Protein AF-R7N4N3-F1 (afdb_monomer)

Sequence (236 aa):
MVLKFAAMQHIPIDSYLFYDNNGKKYTYQSFRKAIMGQCPLRGILDNEYVFRGNGYQIEFCKWLYKAGVSTQAIRDYMGYTSDETVKKNLGISDEEVIRASELFFQKMDNVLGGVLPVTKYDKMKECNQAENRKKVELAITEIKKMETEGKKISVSELS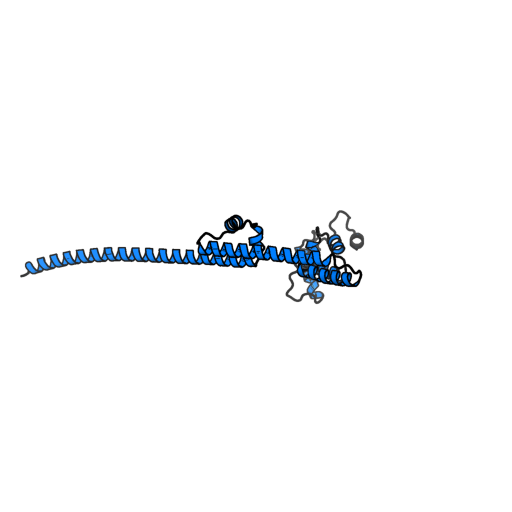KNTGLSKAFFYKNEDVRTVLDASTEQQREKNFIAIKEEVKRMSLERQVEYYEKKIKELLRENESLQAENAKSKRKNS

Solvent-accessible surface area (backbone atoms only — not comparable to full-atom values): 13664 Å² total; per-residue (Å²): 109,68,69,59,50,32,62,75,65,70,51,57,90,93,49,82,94,57,59,41,101,83,74,41,78,60,43,74,66,58,49,50,53,54,52,60,62,47,27,57,81,67,78,37,70,86,88,76,75,76,90,44,87,62,52,59,58,30,52,50,50,40,50,45,46,74,72,68,50,51,64,67,59,51,20,64,73,73,67,50,94,43,60,66,59,50,34,58,51,58,64,49,47,73,65,52,56,48,50,52,47,52,52,51,49,57,55,44,57,75,73,53,89,66,90,67,63,66,61,55,53,54,52,47,52,52,50,51,51,52,53,49,49,53,52,46,52,53,51,49,51,50,52,54,48,34,57,75,70,69,46,87,79,43,64,69,57,52,22,66,75,69,70,45,58,61,65,53,51,73,68,37,62,73,47,32,55,53,50,54,51,55,45,49,53,51,49,50,54,52,51,52,53,51,53,52,50,54,52,50,55,54,48,52,52,49,51,54,50,50,54,53,51,52,56,48,52,52,53,51,50,53,50,52,51,55,49,52,53,53,52,55,65,75,78,107

Secondary structure (DSSP, 8-state):
-HHHHHHHTT--TTS-S-B-TTSPBPPHHHHHHHHHHHHHHTT---S-----HHHHHHHHHHHHHHTT--HHHHHHHHT-S-HHHHHHHHT--HHHHHHHHHHHHHHHHTTS---SSHHHHHHHHHHHHHHHHHHHHHHHHHHHHHHHTT----HHHHHHHH---HHHHHH-HHHHHHHHHHHHHHHHHHHHHHHHHHHHHHHHHHHHHHHHHHHHHHHHHHHHHHHHHHHHHH--

Mean predicted aligned error: 19.77 Å

pLDDT: mean 77.42, std 13.36, range [45.09, 96.38]

Radius of gyration: 38.29 Å; Cα contacts (8 Å, |Δi|>4): 106; chains: 1; bounding box: 80×65×110 Å

Structure (mmCIF, N/CA/C/O backbone):
data_AF-R7N4N3-F1
#
_entry.id   AF-R7N4N3-F1
#
loop_
_atom_site.group_PDB
_atom_site.id
_atom_site.type_symbol
_atom_site.label_atom_id
_atom_site.label_alt_id
_atom_site.label_comp_id
_atom_site.label_asym_id
_atom_site.label_entity_id
_atom_site.label_seq_id
_atom_site.pdbx_PDB_ins_code
_atom_site.Cartn_x
_atom_site.Cartn_y
_atom_site.Cartn_z
_atom_site.occupancy
_atom_site.B_iso_or_equiv
_atom_site.auth_seq_id
_atom_site.auth_comp_id
_atom_site.auth_asym_id
_atom_site.auth_atom_id
_atom_site.pdbx_PDB_model_num
ATOM 1 N N . MET A 1 1 ? 11.241 30.100 -35.165 1.00 55.12 1 MET A N 1
ATOM 2 C CA . MET A 1 1 ? 9.833 30.508 -34.940 1.00 55.12 1 MET A CA 1
ATOM 3 C C . MET A 1 1 ? 9.720 31.451 -33.739 1.00 55.12 1 MET A C 1
ATOM 5 O O . MET A 1 1 ? 9.272 32.570 -33.928 1.00 55.12 1 MET A O 1
ATOM 9 N N . VAL A 1 2 ? 10.240 31.074 -32.564 1.00 55.75 2 VAL A N 1
ATOM 10 C CA . VAL A 1 2 ? 10.284 31.916 -31.345 1.00 55.75 2 VAL A CA 1
ATOM 11 C C . VAL A 1 2 ? 10.995 33.262 -31.543 1.00 55.75 2 VAL A C 1
ATOM 13 O O . VAL A 1 2 ? 10.425 34.297 -31.229 1.00 55.75 2 VAL A O 1
ATOM 16 N N . LEU A 1 3 ? 12.186 33.273 -32.148 1.00 62.69 3 LEU A N 1
ATOM 17 C CA . LEU A 1 3 ? 12.940 34.516 -32.385 1.00 62.69 3 LEU A CA 1
ATOM 18 C C . LEU A 1 3 ? 12.251 35.463 -33.382 1.00 62.69 3 LEU A C 1
ATOM 20 O O . LEU A 1 3 ? 12.313 36.675 -33.224 1.00 62.69 3 LEU A O 1
ATOM 24 N N . LYS A 1 4 ? 11.541 34.914 -34.381 1.00 68.00 4 LYS A N 1
ATOM 25 C CA . LYS A 1 4 ? 10.725 35.717 -35.309 1.00 68.00 4 LYS A CA 1
ATOM 26 C C . LYS A 1 4 ? 9.533 36.351 -34.589 1.00 68.00 4 LYS A C 1
ATOM 28 O O . LYS A 1 4 ? 9.251 37.517 -34.820 1.00 68.00 4 LYS A O 1
ATOM 33 N N . PHE A 1 5 ? 8.871 35.608 -33.701 1.00 69.50 5 PHE A N 1
ATOM 34 C CA . PHE A 1 5 ? 7.780 36.134 -32.879 1.00 69.50 5 PHE A CA 1
ATOM 35 C C . PHE A 1 5 ? 8.272 37.213 -31.902 1.00 69.50 5 PHE A C 1
ATOM 37 O O . PHE A 1 5 ? 7.679 38.282 -31.844 1.00 69.50 5 PHE A O 1
ATOM 44 N N . ALA A 1 6 ? 9.393 36.976 -31.210 1.00 67.88 6 ALA A N 1
ATOM 45 C CA . ALA A 1 6 ? 10.010 37.953 -30.309 1.00 67.88 6 ALA A CA 1
ATOM 46 C C . ALA A 1 6 ? 10.369 39.259 -31.034 1.00 67.88 6 ALA A C 1
ATOM 48 O O . ALA A 1 6 ? 10.060 40.339 -30.543 1.00 67.88 6 ALA A O 1
ATOM 49 N N . ALA A 1 7 ? 10.950 39.154 -32.235 1.00 68.69 7 ALA A N 1
ATOM 50 C CA . ALA A 1 7 ? 11.274 40.307 -33.070 1.00 68.69 7 ALA A CA 1
ATOM 51 C C . ALA A 1 7 ? 10.019 41.057 -33.551 1.00 68.69 7 ALA A C 1
ATOM 53 O O . ALA A 1 7 ? 9.994 42.281 -33.510 1.00 68.69 7 ALA A O 1
ATOM 54 N N . MET A 1 8 ? 8.965 40.337 -33.959 1.00 71.69 8 MET A N 1
ATOM 55 C CA . MET A 1 8 ? 7.688 40.938 -34.375 1.00 71.69 8 MET A CA 1
ATOM 56 C C . MET A 1 8 ? 6.933 41.616 -33.228 1.00 71.69 8 MET A C 1
ATOM 58 O O . MET A 1 8 ? 6.175 42.546 -33.472 1.00 71.69 8 MET A O 1
ATOM 62 N N . GLN A 1 9 ? 7.100 41.133 -31.997 1.00 70.38 9 GLN A N 1
ATOM 63 C CA . GLN A 1 9 ? 6.433 41.665 -30.805 1.00 70.38 9 GLN A CA 1
ATOM 64 C C . GLN A 1 9 ? 7.333 42.608 -29.988 1.00 70.38 9 GLN A C 1
ATOM 66 O O . GLN A 1 9 ? 6.951 43.013 -28.895 1.00 70.38 9 GLN A O 1
ATOM 71 N N . HIS A 1 10 ? 8.523 42.951 -30.501 1.00 72.94 10 HIS A N 1
ATOM 72 C CA .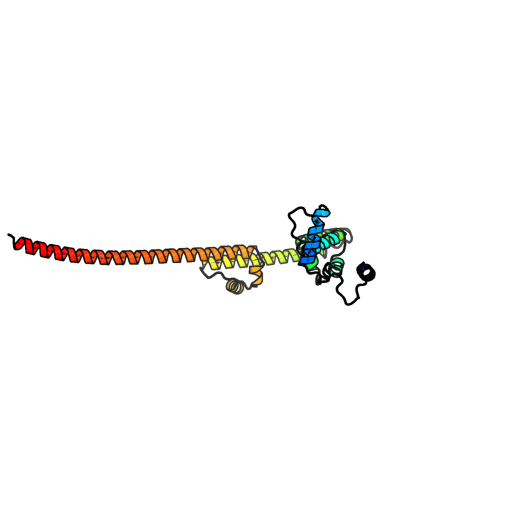 HIS A 1 10 ? 9.519 43.796 -29.831 1.00 72.94 10 HIS A CA 1
ATOM 73 C C . HIS A 1 10 ? 9.848 43.358 -28.392 1.00 72.94 10 HIS A C 1
ATOM 75 O O . HIS A 1 10 ? 10.034 44.187 -27.504 1.00 72.94 10 HIS A O 1
ATOM 81 N N . ILE A 1 11 ? 9.920 42.047 -28.156 1.00 67.31 11 ILE A N 1
ATOM 82 C CA . ILE A 1 11 ? 10.168 41.472 -26.830 1.00 67.31 11 ILE A CA 1
ATOM 83 C C . ILE A 1 11 ? 11.688 41.430 -26.582 1.00 67.31 11 ILE A C 1
ATOM 85 O O . ILE A 1 11 ? 12.399 40.775 -27.353 1.00 67.31 11 ILE A O 1
ATOM 89 N N . PRO A 1 12 ? 12.211 42.096 -25.530 1.00 68.31 12 PRO A N 1
ATOM 90 C CA . PRO A 1 12 ? 13.620 42.005 -25.148 1.00 68.31 12 PRO A CA 1
ATOM 91 C C . PRO A 1 12 ? 14.055 40.560 -24.882 1.00 68.31 12 PRO A C 1
ATOM 93 O O . PRO A 1 12 ? 13.301 39.785 -24.293 1.00 68.31 12 PRO A O 1
ATOM 96 N N . ILE A 1 13 ? 15.291 40.214 -25.253 1.00 64.62 13 ILE A N 1
ATOM 97 C CA . ILE A 1 13 ? 15.845 38.850 -25.121 1.00 64.62 13 ILE A CA 1
ATOM 98 C C . ILE A 1 13 ? 15.803 38.345 -23.667 1.00 64.62 13 ILE A C 1
ATOM 100 O O . ILE A 1 13 ? 15.573 37.159 -23.440 1.00 64.62 13 ILE A O 1
ATOM 104 N N . ASP A 1 14 ? 15.924 39.251 -22.696 1.00 65.00 14 ASP A N 1
ATOM 105 C CA . ASP A 1 14 ? 15.969 38.927 -21.264 1.00 65.00 14 ASP A CA 1
ATOM 106 C C . ASP A 1 14 ? 14.582 38.917 -20.593 1.00 65.00 14 ASP A C 1
ATOM 108 O O . ASP A 1 14 ? 14.461 38.823 -19.370 1.00 65.00 14 ASP A O 1
ATOM 112 N N . SER A 1 15 ? 13.512 39.049 -21.382 1.00 66.31 15 SER A N 1
ATOM 113 C CA . SER A 1 15 ? 12.135 39.127 -20.891 1.00 66.31 15 SER A CA 1
ATOM 114 C C . SER A 1 15 ? 11.324 37.873 -21.223 1.00 66.31 15 SER A C 1
ATOM 116 O O . SER A 1 15 ? 11.663 37.086 -22.108 1.00 66.31 15 SER A O 1
ATOM 118 N N . TYR A 1 16 ? 10.244 37.644 -20.471 1.00 67.56 16 TYR A N 1
ATOM 119 C CA . TYR A 1 16 ? 9.386 36.482 -20.695 1.00 67.56 16 TYR A CA 1
ATOM 120 C C . TYR A 1 16 ? 8.683 36.608 -22.049 1.00 67.56 16 TYR A C 1
ATOM 122 O O . TYR A 1 16 ? 8.159 37.658 -22.392 1.00 67.56 16 TYR A O 1
ATOM 130 N N . LEU A 1 17 ? 8.616 35.515 -22.806 1.00 68.25 17 LEU A N 1
ATOM 131 C CA . LEU A 1 17 ? 8.071 35.552 -24.165 1.00 68.25 17 LEU A CA 1
ATOM 132 C C . LEU A 1 17 ? 6.541 35.737 -24.216 1.00 68.25 17 LEU A C 1
ATOM 134 O O . LEU A 1 17 ? 6.003 36.183 -25.226 1.00 68.25 17 LEU A O 1
ATOM 138 N N . PHE A 1 18 ? 5.830 35.367 -23.147 1.00 74.06 18 PHE A N 1
ATOM 139 C CA . PHE A 1 18 ? 4.368 35.375 -23.101 1.00 74.06 18 PHE A CA 1
ATOM 140 C C . PHE A 1 18 ? 3.858 36.155 -21.884 1.00 74.06 18 PHE A C 1
ATOM 142 O O . PHE A 1 18 ? 4.059 35.747 -20.734 1.00 74.06 18 PHE A O 1
ATOM 149 N N . TYR A 1 19 ? 3.139 37.243 -22.153 1.00 71.69 19 TYR A N 1
ATOM 150 C CA . TYR A 1 19 ? 2.377 38.020 -21.176 1.00 71.69 19 TYR A CA 1
ATOM 151 C C . TYR A 1 19 ? 0.880 37.875 -21.462 1.00 71.69 19 TYR A C 1
ATOM 153 O O . TYR A 1 19 ? 0.479 37.646 -22.604 1.00 71.69 19 TYR A O 1
ATOM 161 N N . ASP A 1 20 ? 0.052 37.924 -20.422 1.00 68.50 20 ASP A N 1
ATOM 162 C CA . ASP A 1 20 ? -1.397 37.966 -20.584 1.00 68.50 20 ASP A CA 1
ATOM 163 C C . ASP A 1 20 ? -1.855 39.342 -21.099 1.00 68.50 20 ASP A C 1
ATOM 165 O O . ASP A 1 20 ? -1.079 40.298 -21.158 1.00 68.50 20 ASP A O 1
ATOM 169 N N . ASN A 1 21 ? -3.138 39.460 -21.451 1.00 68.44 21 ASN A N 1
ATOM 170 C CA . ASN A 1 21 ? -3.713 40.707 -21.974 1.00 68.44 21 ASN A CA 1
ATOM 171 C C . ASN A 1 21 ? -3.645 41.888 -20.982 1.00 68.44 21 ASN A C 1
ATOM 173 O O . ASN A 1 21 ? -3.917 43.018 -21.370 1.00 68.44 21 ASN A O 1
ATOM 177 N N . ASN A 1 22 ? -3.290 41.637 -19.717 1.00 70.81 22 ASN A N 1
ATOM 178 C CA . ASN A 1 22 ? -3.124 42.639 -18.667 1.00 70.81 22 ASN A CA 1
ATOM 179 C C . ASN A 1 22 ? -1.638 42.921 -18.362 1.00 70.81 22 ASN A C 1
ATOM 181 O O . ASN A 1 22 ? -1.333 43.549 -17.346 1.00 70.81 22 ASN A O 1
ATOM 185 N N . GLY A 1 23 ? -0.707 42.425 -19.187 1.00 68.69 23 GLY A N 1
ATOM 186 C CA . GLY A 1 23 ? 0.736 42.607 -19.014 1.00 68.69 23 GLY A CA 1
ATOM 187 C C . GLY A 1 23 ? 1.351 41.774 -17.882 1.00 68.69 23 GLY A C 1
ATOM 188 O O . GLY A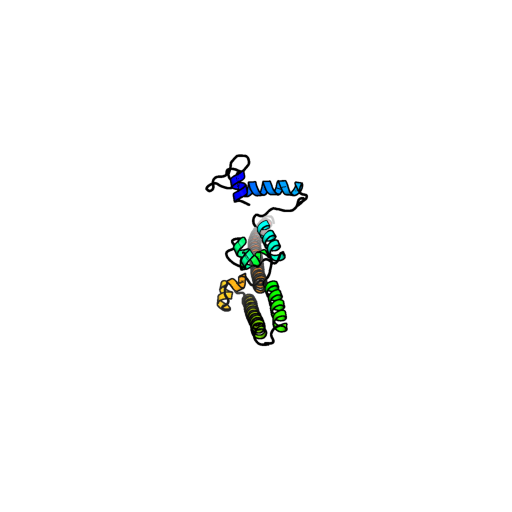 1 23 ? 2.505 41.990 -17.512 1.00 68.69 23 GLY A O 1
ATOM 189 N N . LYS A 1 24 ? 0.613 40.817 -17.307 1.00 72.81 24 LYS A N 1
ATOM 190 C CA . LYS A 1 24 ? 1.124 39.917 -16.264 1.00 72.81 24 LYS A CA 1
ATOM 191 C C . LYS A 1 24 ? 1.732 38.665 -16.884 1.00 72.81 24 LYS A C 1
ATOM 193 O O . LYS A 1 24 ? 1.393 38.262 -17.993 1.00 72.81 24 LYS A O 1
ATOM 198 N N . LYS A 1 25 ? 2.645 38.022 -16.152 1.00 76.00 25 LYS A N 1
ATOM 199 C CA . LYS A 1 25 ? 3.264 36.761 -16.583 1.00 76.00 25 LYS A CA 1
ATOM 200 C C . LYS A 1 25 ? 2.179 35.710 -16.828 1.00 76.00 25 LYS A C 1
ATOM 202 O O . LYS A 1 25 ? 1.331 35.492 -15.960 1.00 76.00 25 LYS A O 1
ATOM 207 N N . TYR A 1 26 ? 2.232 35.036 -17.976 1.00 73.88 26 TYR A N 1
ATOM 208 C CA . TYR A 1 26 ? 1.317 33.933 -18.253 1.00 73.88 26 TYR A CA 1
ATOM 209 C C . TYR A 1 26 ? 1.514 32.820 -17.217 1.00 73.88 26 TYR A C 1
ATOM 211 O O . TYR A 1 26 ? 2.609 32.280 -17.065 1.00 73.88 26 TYR A O 1
ATOM 219 N N . THR A 1 27 ? 0.452 32.468 -16.496 1.00 79.25 27 THR A N 1
ATOM 220 C CA . THR A 1 27 ? 0.468 31.332 -15.566 1.00 79.25 27 THR A CA 1
ATOM 221 C C . THR A 1 27 ? -0.050 30.072 -16.256 1.00 79.25 27 THR A C 1
ATOM 223 O O . THR A 1 27 ? -0.762 30.153 -17.260 1.00 79.25 27 THR A O 1
ATOM 226 N N . TYR A 1 28 ? 0.233 28.897 -15.684 1.00 74.94 28 TYR A N 1
ATOM 227 C CA . TYR A 1 28 ? -0.342 27.628 -16.152 1.00 74.94 28 TYR A CA 1
ATOM 228 C C . TYR A 1 28 ? -1.876 27.684 -16.256 1.00 74.94 28 TYR A C 1
ATOM 230 O O . TYR A 1 28 ? -2.455 27.193 -17.222 1.00 74.94 28 TYR A O 1
ATOM 238 N N . GLN A 1 29 ? -2.540 28.317 -15.284 1.00 74.94 29 GLN A N 1
ATOM 239 C CA . GLN A 1 29 ? -3.999 28.443 -15.257 1.00 74.94 29 GLN A CA 1
ATOM 240 C C . GLN A 1 29 ? -4.507 29.348 -16.382 1.00 74.94 29 GLN A C 1
ATOM 242 O O . GLN A 1 29 ? -5.453 28.982 -17.081 1.00 74.94 29 GLN A O 1
ATOM 247 N N . SER A 1 30 ? -3.845 30.489 -16.596 1.00 78.06 30 SER A N 1
ATOM 248 C CA . SER A 1 30 ? -4.154 31.404 -17.698 1.00 78.06 30 SER A CA 1
ATOM 249 C C . SER A 1 30 ? -3.979 30.705 -19.050 1.00 78.06 30 SER A C 1
ATOM 251 O O . SER A 1 30 ? -4.854 30.794 -19.909 1.00 78.06 30 SER A O 1
ATOM 253 N N . PHE A 1 31 ? -2.888 29.948 -19.219 1.00 76.31 31 PHE A N 1
ATOM 254 C CA . PHE A 1 31 ? -2.575 29.202 -20.445 1.00 76.31 31 PHE A CA 1
ATOM 255 C C . PHE A 1 31 ? -3.598 28.109 -20.731 1.00 76.31 31 PHE A C 1
ATOM 257 O O . PHE A 1 31 ? -4.148 28.028 -21.828 1.00 76.31 31 PHE A O 1
ATOM 264 N N . ARG A 1 32 ? -3.924 27.317 -19.708 1.00 76.31 32 ARG A N 1
ATOM 265 C CA . ARG A 1 32 ? -4.960 26.291 -19.787 1.00 76.31 32 ARG A CA 1
ATOM 266 C C . ARG A 1 32 ? -6.307 26.890 -20.189 1.00 76.31 32 ARG A C 1
ATOM 268 O O . ARG A 1 32 ? -6.956 26.349 -21.077 1.00 76.31 32 ARG A O 1
ATOM 275 N N . LYS A 1 33 ? -6.711 28.008 -19.574 1.00 78.50 33 LYS A N 1
ATOM 276 C CA . LYS A 1 33 ? -7.968 28.702 -19.897 1.00 78.50 33 LYS A CA 1
ATOM 277 C C . LYS A 1 33 ? -7.989 29.189 -21.349 1.00 78.50 33 LYS A C 1
ATOM 279 O O . LYS A 1 33 ? -9.003 29.026 -22.019 1.00 78.50 33 LYS A O 1
ATOM 284 N N . ALA A 1 34 ? -6.876 29.737 -21.837 1.00 78.44 34 ALA A N 1
ATOM 285 C CA . ALA A 1 34 ? -6.756 30.204 -23.215 1.00 78.44 34 ALA A CA 1
ATOM 286 C C . ALA A 1 34 ? -6.886 29.053 -24.228 1.00 78.44 34 ALA A C 1
ATOM 288 O O . ALA A 1 34 ? -7.668 29.163 -25.168 1.00 78.44 34 ALA A O 1
ATOM 289 N N . ILE A 1 35 ? -6.192 27.928 -24.008 1.00 75.56 35 ILE A N 1
ATOM 290 C CA . ILE A 1 35 ? -6.301 26.742 -24.874 1.00 75.56 35 ILE A CA 1
ATOM 291 C C . ILE A 1 35 ? -7.709 26.149 -24.827 1.00 75.56 35 ILE A C 1
ATOM 293 O O . ILE A 1 35 ? -8.302 25.912 -25.876 1.00 75.56 35 ILE A O 1
ATOM 297 N N . MET A 1 36 ? -8.273 25.956 -23.630 1.00 75.50 36 MET A N 1
ATOM 298 C CA . MET A 1 36 ? -9.621 25.398 -23.485 1.00 75.50 36 MET A CA 1
ATOM 299 C C . MET A 1 36 ? -10.691 26.271 -24.149 1.00 75.50 36 MET A C 1
ATOM 301 O O . MET A 1 36 ? -11.660 25.728 -24.658 1.00 75.50 36 MET A O 1
ATOM 305 N N . GLY A 1 37 ? -10.515 27.595 -24.199 1.00 76.12 37 GLY A N 1
ATOM 306 C CA . GLY A 1 37 ? -11.420 28.482 -24.936 1.00 76.12 37 GLY A CA 1
ATOM 307 C C . GLY A 1 37 ? -11.329 28.344 -26.462 1.00 76.12 37 GLY A C 1
ATOM 308 O O . GLY A 1 37 ? -12.307 28.597 -27.155 1.00 76.12 37 GLY A O 1
ATOM 309 N N . GLN A 1 38 ? -10.177 27.926 -26.997 1.00 77.50 38 GLN A N 1
ATOM 310 C CA . GLN A 1 38 ? -9.965 27.737 -28.439 1.00 77.50 38 GLN A CA 1
ATOM 311 C C . GLN A 1 38 ? -10.410 26.358 -28.940 1.00 77.50 38 GLN A C 1
A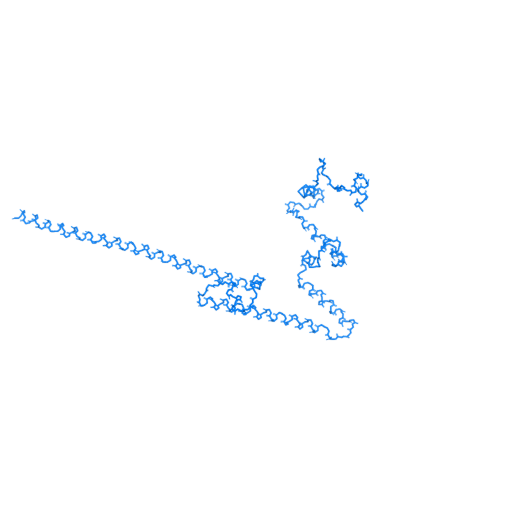TOM 313 O O . GLN A 1 38 ? -10.715 26.211 -30.121 1.00 77.50 38 GLN A O 1
ATOM 318 N N . CYS A 1 39 ? -10.442 25.353 -28.062 1.00 73.38 39 CYS A N 1
ATOM 319 C CA . CYS A 1 39 ? -10.818 23.981 -28.397 1.00 73.38 39 CYS A CA 1
ATOM 320 C C . CYS A 1 39 ? -12.237 23.881 -29.015 1.00 73.38 39 CYS A C 1
ATOM 322 O O . CYS A 1 39 ? -12.321 23.443 -30.167 1.00 73.38 39 CYS A O 1
ATOM 32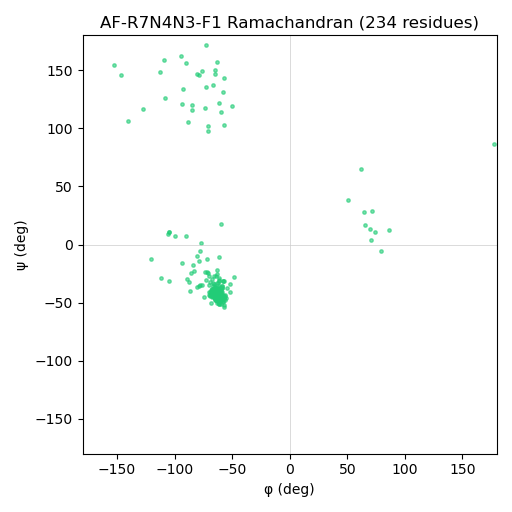4 N N . PRO A 1 40 ? -13.315 24.399 -28.384 1.00 72.00 40 PRO A N 1
ATOM 325 C CA . PRO A 1 40 ? -14.665 24.367 -28.962 1.00 72.00 40 PRO A CA 1
ATOM 326 C C . PRO A 1 40 ? -14.771 25.116 -30.295 1.00 72.00 40 PRO A C 1
ATOM 328 O O . PRO A 1 40 ? -15.405 24.648 -31.234 1.00 72.00 40 PRO A O 1
ATOM 331 N N . LEU A 1 41 ? -14.082 26.260 -30.421 1.00 78.25 41 LEU A N 1
ATOM 332 C CA . LEU A 1 41 ? -14.086 27.074 -31.646 1.00 78.25 41 LEU A CA 1
ATOM 333 C C . LEU A 1 41 ? -13.492 26.345 -32.857 1.00 78.25 41 LEU A C 1
ATOM 335 O O . LEU A 1 41 ? -13.759 26.719 -33.996 1.00 78.25 41 LEU A O 1
ATOM 339 N N . ARG A 1 42 ? -12.665 25.324 -32.620 1.00 75.00 42 ARG A N 1
ATOM 340 C CA . ARG A 1 42 ? -12.033 24.510 -33.663 1.00 75.00 42 ARG A CA 1
ATOM 341 C C . ARG A 1 42 ? -12.657 23.121 -33.792 1.00 75.00 42 ARG A C 1
ATOM 343 O O . ARG A 1 42 ? -12.094 22.292 -34.501 1.00 75.00 42 ARG A O 1
ATOM 350 N N . GLY A 1 43 ? -13.782 22.865 -33.118 1.00 66.19 43 GLY A N 1
ATOM 351 C CA . GLY A 1 43 ? -14.431 21.551 -33.089 1.00 66.19 43 GLY A CA 1
ATOM 352 C C . GLY A 1 43 ? -13.570 20.475 -32.422 1.00 66.19 43 GLY A C 1
ATOM 353 O O . GLY A 1 43 ? -13.628 19.305 -32.789 1.00 66.19 43 GLY A O 1
ATOM 354 N N . ILE A 1 44 ? -12.702 20.877 -31.491 1.00 66.00 44 ILE A N 1
ATOM 355 C CA . ILE A 1 44 ? -11.794 19.993 -30.764 1.00 66.00 44 ILE A CA 1
ATOM 356 C C . ILE A 1 44 ? -12.305 19.888 -29.324 1.00 66.00 44 ILE A C 1
ATOM 358 O O . ILE A 1 44 ? -12.411 20.901 -28.643 1.00 66.00 44 ILE A O 1
ATOM 362 N N . LEU A 1 45 ? -12.521 18.661 -28.835 1.00 61.06 45 LEU A N 1
ATOM 363 C CA . LEU A 1 45 ? -12.824 18.348 -27.427 1.00 61.06 45 LEU A CA 1
ATOM 364 C C . LEU A 1 45 ? -14.126 18.977 -26.896 1.00 61.06 45 LEU A C 1
ATOM 366 O O . LEU A 1 45 ? -14.105 19.761 -25.944 1.00 61.06 45 LEU A O 1
ATOM 370 N N . ASP A 1 46 ? -15.261 18.563 -27.457 1.00 58.06 46 ASP A N 1
ATOM 371 C CA . ASP A 1 46 ? -16.578 18.899 -26.915 1.00 58.06 46 ASP A CA 1
ATOM 372 C C . ASP A 1 46 ? -16.833 18.140 -25.596 1.00 58.06 46 ASP A C 1
ATOM 374 O O . ASP A 1 46 ? -17.170 16.960 -25.565 1.00 58.06 46 ASP A O 1
ATOM 378 N N . ASN A 1 47 ? -16.663 18.873 -24.492 1.00 52.22 47 ASN A N 1
ATOM 379 C CA . ASN A 1 47 ? -17.203 18.637 -23.145 1.00 52.22 47 ASN A CA 1
ATOM 380 C C . ASN A 1 47 ? -16.557 17.612 -22.191 1.00 52.22 47 ASN A C 1
ATOM 382 O O . ASN A 1 47 ? -16.926 17.635 -21.019 1.00 52.22 47 ASN A O 1
ATOM 386 N N . GLU A 1 48 ? -15.557 16.809 -22.577 1.00 56.72 48 GLU A N 1
ATOM 387 C CA . GLU A 1 48 ? -14.979 15.813 -21.636 1.00 56.72 48 GLU A CA 1
ATOM 388 C C . GLU A 1 48 ? -13.475 15.932 -21.323 1.00 56.72 48 GLU A C 1
ATOM 390 O O . GLU A 1 48 ? -12.998 15.325 -20.360 1.00 56.72 48 GLU A O 1
ATOM 395 N N . TYR A 1 49 ? -12.689 16.726 -22.058 1.00 56.84 49 TYR A N 1
ATOM 396 C CA . TYR A 1 49 ? -11.234 16.733 -21.852 1.00 56.84 49 TYR A CA 1
ATOM 397 C C . TYR A 1 49 ? -10.732 17.802 -20.876 1.00 56.84 49 TYR A C 1
ATOM 399 O O . TYR A 1 49 ? -10.807 19.011 -21.107 1.00 56.84 49 TYR A O 1
ATOM 407 N N . VAL A 1 50 ? -10.079 17.340 -19.810 1.00 59.19 50 VAL A N 1
ATOM 408 C CA . VAL A 1 50 ? -9.303 18.179 -18.894 1.00 59.19 50 VAL A CA 1
ATOM 409 C C . VAL A 1 50 ? -7.872 18.282 -19.423 1.00 59.19 50 VAL A C 1
ATOM 411 O O . VAL A 1 50 ? -7.089 17.346 -19.272 1.00 59.19 50 VAL A O 1
ATOM 414 N N . PHE A 1 51 ? -7.493 19.434 -19.992 1.00 60.06 51 PHE A N 1
ATOM 415 C CA . PHE A 1 51 ? -6.090 19.711 -20.332 1.00 60.06 51 PHE A CA 1
ATOM 416 C C . PHE A 1 51 ? -5.223 19.600 -19.071 1.00 60.06 51 PHE A C 1
ATOM 418 O O . PHE A 1 51 ? -5.239 20.481 -18.205 1.00 60.06 51 PHE A O 1
ATOM 425 N N . ARG A 1 52 ? -4.498 18.484 -18.953 1.00 61.47 52 ARG A N 1
ATOM 426 C CA . ARG A 1 52 ? -3.457 18.264 -17.947 1.00 61.47 52 ARG A CA 1
ATOM 427 C C . ARG A 1 52 ? -2.129 18.684 -18.567 1.00 61.47 52 ARG A C 1
ATOM 429 O O . ARG A 1 52 ? -1.850 18.285 -19.691 1.00 61.47 52 ARG A O 1
ATOM 436 N N . GLY A 1 53 ? -1.308 19.455 -17.852 1.00 61.16 53 GLY A N 1
ATOM 437 C CA . GLY A 1 53 ? -0.054 20.012 -18.385 1.00 61.16 53 GLY A CA 1
ATOM 438 C C . GLY A 1 53 ? 0.880 18.986 -19.038 1.00 61.16 53 GLY A C 1
ATOM 439 O O . GLY A 1 53 ? 1.498 19.290 -20.050 1.00 61.16 53 GLY A O 1
ATOM 440 N N . ASN A 1 54 ? 0.905 17.750 -18.530 1.00 69.19 54 ASN A N 1
ATOM 441 C CA . ASN A 1 54 ? 1.693 16.658 -19.112 1.00 69.19 54 ASN A CA 1
ATOM 442 C C . ASN A 1 54 ? 0.984 15.935 -20.283 1.00 69.19 54 ASN A C 1
ATOM 444 O O . ASN A 1 54 ? 1.619 15.251 -21.072 1.00 69.19 54 ASN A O 1
ATOM 448 N N . GLY A 1 55 ? -0.337 16.079 -20.432 1.00 70.44 55 GLY A N 1
ATOM 449 C CA . GLY A 1 55 ? -1.119 15.373 -21.454 1.00 70.44 55 GLY A CA 1
ATOM 450 C C . GLY A 1 55 ? -0.733 15.771 -22.878 1.00 70.44 55 GLY A C 1
ATOM 451 O O . GLY A 1 55 ? -0.543 14.907 -23.725 1.00 70.44 55 GLY A O 1
ATOM 452 N N . TYR A 1 56 ? -0.528 17.068 -23.126 1.00 75.38 56 TYR A N 1
ATOM 453 C CA . TYR A 1 56 ? -0.043 17.538 -24.427 1.00 75.38 56 TYR A CA 1
ATOM 454 C C . TYR A 1 56 ? 1.362 17.010 -24.741 1.00 75.38 56 TYR A C 1
ATOM 456 O O . TYR A 1 56 ? 1.610 16.547 -25.848 1.00 75.38 56 TYR A O 1
ATOM 464 N N . GLN A 1 57 ? 2.271 17.045 -23.761 1.00 78.38 57 GLN A N 1
ATOM 465 C CA . GLN A 1 57 ? 3.638 16.549 -23.936 1.00 78.38 57 GLN A CA 1
ATOM 466 C C . GLN A 1 57 ? 3.648 15.052 -24.265 1.00 78.38 57 GLN A C 1
ATOM 468 O O . GLN A 1 57 ? 4.375 14.633 -25.162 1.00 78.38 57 GLN A O 1
ATOM 473 N N . ILE A 1 58 ? 2.798 14.267 -23.598 1.00 79.88 58 ILE A N 1
ATOM 474 C CA . ILE A 1 58 ? 2.612 12.837 -23.864 1.00 79.88 58 ILE A CA 1
ATOM 475 C C . ILE A 1 58 ? 2.105 12.595 -25.292 1.00 79.88 58 ILE A C 1
ATOM 477 O O . ILE A 1 58 ? 2.705 11.813 -26.026 1.00 79.88 58 ILE A O 1
ATOM 481 N N . GLU A 1 59 ? 1.035 13.273 -25.713 1.00 79.38 59 GLU A N 1
ATOM 482 C CA . GLU A 1 59 ? 0.472 13.080 -27.058 1.00 79.38 59 GLU A CA 1
ATOM 483 C C . GLU A 1 59 ? 1.422 13.551 -28.161 1.00 79.38 59 GLU A C 1
ATOM 485 O O . GLU A 1 59 ? 1.557 12.898 -29.196 1.00 79.38 59 GLU A O 1
ATOM 490 N N . PHE A 1 60 ? 2.161 14.630 -27.916 1.00 81.44 60 PHE A N 1
ATOM 491 C CA . PHE A 1 60 ? 3.179 15.103 -28.842 1.00 81.44 60 PHE A CA 1
ATOM 492 C C . PHE A 1 60 ? 4.356 14.120 -28.961 1.00 81.44 60 PHE A C 1
ATOM 494 O O . PHE A 1 60 ? 4.810 13.843 -30.070 1.00 81.44 60 PHE A O 1
ATOM 501 N N . CYS A 1 61 ? 4.794 13.509 -27.852 1.00 79.81 61 CYS A N 1
ATOM 502 C CA . CYS A 1 61 ? 5.778 12.420 -27.890 1.00 79.81 61 CYS A CA 1
ATOM 503 C C . CYS A 1 61 ? 5.291 11.242 -28.737 1.00 79.81 61 CYS A C 1
ATOM 505 O O . CYS A 1 61 ? 6.032 10.752 -29.589 1.00 79.81 61 CYS A O 1
ATOM 507 N N . LYS A 1 62 ? 4.041 10.803 -28.531 1.00 79.25 62 LYS A N 1
ATOM 508 C CA . LYS A 1 62 ? 3.425 9.719 -29.315 1.00 79.25 62 LYS A CA 1
ATOM 509 C C . LYS A 1 62 ? 3.375 10.051 -30.797 1.00 79.25 62 LYS A C 1
ATOM 511 O O . LYS A 1 62 ? 3.641 9.182 -31.623 1.00 79.25 62 LYS A O 1
ATOM 516 N N . TRP A 1 63 ? 3.051 11.294 -31.135 1.00 81.81 63 TRP A N 1
ATOM 517 C CA . TRP A 1 63 ? 3.025 11.749 -32.517 1.00 81.81 63 TRP A CA 1
ATOM 518 C C . TRP A 1 63 ? 4.418 11.727 -33.163 1.00 81.81 63 TRP A C 1
ATOM 520 O O . TRP A 1 63 ? 4.563 11.152 -34.240 1.00 81.81 63 TRP A O 1
ATOM 530 N N . LEU A 1 64 ? 5.450 12.257 -32.492 1.00 77.69 64 LEU A N 1
ATOM 531 C CA . LEU A 1 64 ? 6.834 12.218 -32.988 1.00 77.69 64 LEU A CA 1
ATOM 532 C C . LEU A 1 64 ? 7.313 10.783 -33.231 1.00 77.69 64 LEU A C 1
ATOM 534 O O . LEU A 1 64 ? 7.915 10.488 -34.262 1.00 77.69 64 LEU A O 1
ATOM 538 N N . TYR A 1 65 ? 7.003 9.878 -32.305 1.00 79.12 65 TYR A N 1
ATOM 539 C CA . TYR A 1 65 ? 7.370 8.474 -32.438 1.00 79.12 65 TYR A CA 1
ATOM 540 C C . TYR A 1 65 ? 6.647 7.797 -33.611 1.00 79.12 65 TYR A C 1
ATOM 542 O O . TYR A 1 65 ? 7.281 7.126 -34.421 1.00 79.12 65 TYR A O 1
ATOM 550 N N . LYS A 1 66 ? 5.336 8.039 -33.774 1.00 75.12 66 LYS A N 1
ATOM 551 C CA . LYS A 1 66 ? 4.554 7.548 -34.926 1.00 75.12 66 LYS A CA 1
ATOM 552 C C . LYS A 1 66 ? 5.056 8.094 -36.266 1.00 75.12 66 LYS A C 1
ATOM 554 O O . LYS A 1 66 ? 4.923 7.415 -37.277 1.00 75.12 66 LYS A O 1
ATOM 559 N N . ALA A 1 67 ? 5.646 9.288 -36.274 1.00 77.00 67 ALA A N 1
ATOM 560 C CA . ALA A 1 67 ? 6.290 9.876 -37.447 1.00 77.00 67 ALA A CA 1
ATOM 561 C C . ALA A 1 67 ? 7.683 9.279 -37.751 1.00 77.00 67 ALA A C 1
ATOM 563 O O . ALA A 1 67 ? 8.332 9.709 -38.702 1.00 77.00 67 ALA A O 1
ATOM 564 N N . GLY A 1 68 ? 8.148 8.296 -36.969 1.00 69.88 68 GLY A N 1
ATOM 565 C CA . GLY A 1 68 ? 9.413 7.590 -37.187 1.00 69.88 68 GLY A CA 1
ATOM 566 C C . GLY A 1 68 ? 10.639 8.267 -36.570 1.00 69.88 68 GLY A C 1
ATOM 567 O O . GLY A 1 68 ? 11.767 7.893 -36.886 1.00 69.88 68 GLY A O 1
ATOM 568 N N . VAL A 1 69 ? 10.451 9.259 -35.695 1.00 78.38 69 VAL A N 1
ATOM 569 C CA . VAL A 1 69 ? 11.558 9.922 -34.991 1.00 78.38 69 VAL A CA 1
ATOM 570 C C . VAL A 1 69 ? 12.124 8.984 -33.918 1.00 78.38 69 VAL A C 1
ATOM 572 O O . VAL A 1 69 ? 11.373 8.354 -33.171 1.00 78.38 69 VAL A O 1
ATOM 575 N N . SER A 1 70 ? 13.454 8.887 -33.821 1.00 80.00 70 SER A N 1
ATOM 576 C CA . SER A 1 70 ? 14.109 8.012 -32.841 1.00 80.00 70 SER A CA 1
ATOM 577 C C . SER A 1 70 ? 13.840 8.457 -31.398 1.00 80.00 70 SER A C 1
ATOM 579 O O . SER A 1 70 ? 13.703 9.647 -31.110 1.00 80.00 70 SER A O 1
ATOM 581 N N . THR A 1 71 ? 13.813 7.509 -30.455 1.00 76.94 71 THR A N 1
ATOM 582 C CA . THR A 1 71 ? 13.581 7.798 -29.026 1.00 76.94 71 THR A CA 1
ATOM 583 C C . THR A 1 71 ? 14.617 8.756 -28.447 1.00 76.94 71 THR A C 1
ATOM 585 O O . THR A 1 71 ? 14.259 9.617 -27.648 1.00 76.94 71 THR A O 1
ATOM 588 N N . GLN A 1 72 ? 15.870 8.658 -28.897 1.00 72.38 72 GLN A N 1
ATOM 589 C CA . GLN A 1 72 ? 16.947 9.569 -28.513 1.00 72.38 72 GLN A CA 1
ATOM 590 C C . GLN A 1 72 ? 16.683 10.996 -29.011 1.00 72.38 72 GLN A C 1
ATOM 592 O O . GLN A 1 72 ? 16.775 11.942 -28.234 1.00 72.38 72 GLN A O 1
ATOM 597 N N . ALA A 1 73 ? 16.276 11.160 -30.274 1.00 76.19 73 ALA A N 1
ATOM 598 C CA . ALA A 1 73 ? 15.948 12.475 -30.821 1.00 76.19 73 ALA A CA 1
ATOM 599 C C . ALA A 1 73 ? 14.717 13.090 -30.133 1.00 76.19 73 ALA A C 1
ATOM 601 O O . ALA A 1 73 ? 14.700 14.288 -29.863 1.00 76.19 73 ALA A O 1
ATOM 602 N N . ILE A 1 74 ? 13.712 12.277 -29.786 1.00 80.31 74 ILE A N 1
ATOM 603 C CA . ILE A 1 74 ? 12.548 12.725 -29.004 1.00 80.31 74 ILE A CA 1
ATOM 604 C C . ILE A 1 74 ? 12.973 13.142 -27.595 1.00 80.31 74 ILE A C 1
ATOM 606 O O . ILE A 1 74 ? 12.538 14.188 -27.120 1.00 80.31 74 ILE A O 1
ATOM 610 N N . ARG A 1 75 ? 13.827 12.359 -26.927 1.00 85.88 75 ARG A N 1
ATOM 611 C CA . ARG A 1 75 ? 14.352 12.682 -25.595 1.00 85.88 75 ARG A CA 1
ATOM 612 C C . ARG A 1 75 ? 15.064 14.028 -25.601 1.00 85.88 75 ARG A C 1
ATOM 614 O O . ARG A 1 75 ? 14.733 14.885 -24.783 1.00 85.88 75 ARG A O 1
ATOM 621 N N . ASP A 1 76 ? 15.998 14.201 -26.530 1.00 84.50 76 ASP A N 1
ATOM 622 C CA . ASP A 1 76 ? 16.829 15.398 -26.621 1.00 84.50 76 ASP A CA 1
ATOM 623 C C . ASP A 1 76 ? 15.979 16.625 -26.998 1.00 84.50 76 ASP A C 1
ATOM 625 O O . ASP A 1 76 ? 16.143 17.693 -26.414 1.00 84.50 76 ASP A O 1
ATOM 629 N N . TYR A 1 77 ? 14.998 16.465 -27.898 1.00 86.38 77 TYR A N 1
ATOM 630 C CA . TYR A 1 77 ? 14.072 17.536 -28.284 1.00 86.38 77 TYR A CA 1
ATOM 631 C C . TYR A 1 77 ? 13.129 17.956 -27.148 1.00 86.38 77 TYR A C 1
ATOM 633 O O . TYR A 1 77 ? 12.882 19.143 -26.941 1.00 86.38 77 TYR A O 1
ATOM 641 N N . MET A 1 78 ? 12.588 16.985 -26.411 1.00 84.06 78 MET A N 1
ATOM 642 C CA . MET A 1 78 ? 11.645 17.235 -25.318 1.00 84.06 78 MET A CA 1
ATOM 643 C C . MET A 1 78 ? 12.340 17.647 -24.013 1.00 84.06 78 MET A C 1
ATOM 645 O O . MET A 1 78 ? 11.663 18.060 -23.070 1.00 84.06 78 MET A O 1
ATOM 649 N N . GLY A 1 79 ? 13.671 17.540 -23.947 1.00 84.12 79 GLY A N 1
ATOM 650 C CA . GLY A 1 79 ? 14.462 17.852 -22.757 1.00 84.12 79 GLY A CA 1
ATOM 651 C C . GLY A 1 79 ? 14.298 16.828 -21.633 1.00 84.12 79 GLY A C 1
ATOM 652 O O . GLY A 1 79 ? 14.390 17.182 -20.457 1.00 84.12 79 GLY A O 1
ATOM 653 N N . TYR A 1 80 ? 14.014 15.567 -21.964 1.00 84.88 80 TYR A N 1
ATOM 654 C CA . TYR A 1 80 ? 13.929 14.510 -20.959 1.00 84.88 80 TYR A CA 1
ATOM 655 C C . TYR A 1 80 ? 15.317 14.034 -20.540 1.00 84.88 80 TYR A C 1
ATOM 657 O O . TYR A 1 80 ? 16.240 13.951 -21.343 1.00 84.88 80 TYR A O 1
ATOM 665 N N . THR A 1 81 ? 15.457 13.667 -19.269 1.00 79.75 81 THR A N 1
ATOM 666 C CA . THR A 1 81 ? 16.732 13.194 -18.716 1.00 79.75 81 THR A CA 1
ATOM 667 C C . THR A 1 81 ? 17.094 11.786 -19.171 1.00 79.75 81 THR A C 1
ATOM 669 O O . THR A 1 81 ? 18.267 11.425 -19.144 1.00 79.75 81 THR A O 1
ATOM 672 N N . SER A 1 82 ? 16.108 10.978 -19.568 1.00 80.69 82 SER A N 1
ATOM 673 C CA . SER A 1 82 ? 16.335 9.577 -19.907 1.00 80.69 82 SER A CA 1
ATOM 674 C C . SER A 1 82 ? 15.326 9.032 -20.920 1.00 80.69 82 SER A C 1
ATOM 676 O O . SER A 1 82 ? 14.188 9.509 -21.024 1.00 80.69 82 SER A O 1
ATOM 678 N N . ASP A 1 83 ? 15.745 8.002 -21.653 1.00 76.88 83 ASP A N 1
ATOM 679 C CA . ASP A 1 83 ? 14.940 7.298 -22.655 1.00 76.88 83 ASP A CA 1
ATOM 680 C C . ASP A 1 83 ? 13.730 6.591 -22.021 1.00 76.88 83 ASP A C 1
ATOM 682 O O . ASP A 1 83 ? 12.690 6.431 -22.658 1.00 76.88 83 ASP A O 1
ATOM 686 N N . GLU A 1 84 ? 13.819 6.212 -20.745 1.00 77.94 84 GLU A N 1
ATOM 687 C CA . GLU A 1 84 ? 12.726 5.597 -19.984 1.00 77.94 84 GLU A CA 1
ATOM 688 C C . GLU A 1 84 ? 11.530 6.542 -19.850 1.00 77.94 84 GLU A C 1
ATOM 690 O O . GLU A 1 84 ? 10.386 6.092 -19.871 1.00 77.94 84 GLU A O 1
ATOM 695 N N . THR A 1 85 ? 11.769 7.854 -19.764 1.00 79.25 85 THR A N 1
ATOM 696 C CA . THR A 1 85 ? 10.688 8.851 -19.703 1.00 79.25 85 THR A CA 1
ATOM 697 C C . THR A 1 85 ? 9.926 8.910 -21.025 1.00 79.25 85 THR A C 1
ATOM 699 O O . THR A 1 85 ? 8.695 8.960 -21.029 1.00 79.25 85 THR A O 1
ATOM 702 N N . VAL A 1 86 ? 10.645 8.824 -22.149 1.00 79.31 86 VAL A N 1
ATOM 703 C CA . VAL A 1 86 ? 10.041 8.730 -23.485 1.00 79.31 86 VAL A CA 1
ATOM 704 C C . VAL A 1 86 ? 9.233 7.439 -23.599 1.00 79.31 86 VAL A C 1
ATOM 706 O O . VAL A 1 86 ? 8.051 7.498 -23.921 1.00 79.31 86 VAL A O 1
ATOM 709 N N . LYS A 1 87 ? 9.817 6.287 -23.247 1.00 80.44 87 LYS A N 1
ATOM 710 C CA . LYS A 1 87 ? 9.138 4.976 -23.284 1.00 80.44 87 LYS A CA 1
ATOM 711 C C . LYS A 1 87 ? 7.863 4.958 -22.433 1.00 80.44 87 LYS A C 1
ATOM 713 O O . LYS A 1 87 ? 6.806 4.559 -22.914 1.00 80.44 87 LYS A O 1
ATOM 718 N N . LYS A 1 88 ? 7.934 5.497 -21.210 1.00 80.81 88 LYS A N 1
ATOM 719 C CA . LYS A 1 88 ? 6.790 5.638 -20.299 1.00 80.81 88 LYS A CA 1
ATOM 720 C C . LYS A 1 88 ? 5.678 6.507 -20.892 1.00 80.81 88 LYS A C 1
ATOM 722 O O . LYS A 1 88 ? 4.510 6.143 -20.792 1.00 80.81 88 LYS A O 1
ATOM 727 N N . ASN A 1 89 ? 6.020 7.637 -21.512 1.00 77.00 89 ASN A N 1
ATOM 728 C CA . ASN A 1 89 ? 5.041 8.530 -22.142 1.00 77.00 89 ASN A CA 1
ATOM 729 C C . ASN A 1 89 ? 4.412 7.914 -23.399 1.00 77.00 89 ASN A C 1
ATOM 731 O O . ASN A 1 89 ? 3.239 8.149 -23.686 1.00 77.00 89 ASN A O 1
ATOM 735 N N . LEU A 1 90 ? 5.169 7.099 -24.130 1.00 72.06 90 LEU A N 1
ATOM 736 C CA . LEU A 1 90 ? 4.661 6.362 -25.282 1.00 72.06 90 LEU A CA 1
ATOM 737 C C . LEU A 1 90 ? 3.719 5.217 -24.881 1.00 72.06 90 LEU A C 1
ATOM 739 O O . LEU A 1 90 ? 3.003 4.708 -25.737 1.00 72.06 90 LEU A O 1
ATOM 743 N N . GLY A 1 91 ? 3.665 4.856 -23.593 1.00 68.25 91 GLY A N 1
ATOM 744 C CA . GLY A 1 91 ? 2.905 3.697 -23.123 1.00 68.25 91 GLY A CA 1
ATOM 745 C C . GLY A 1 91 ? 3.524 2.374 -23.566 1.00 68.25 91 GLY A C 1
ATOM 746 O O . GLY A 1 91 ? 2.877 1.340 -23.447 1.00 68.25 91 GLY A O 1
ATOM 747 N N . ILE A 1 92 ? 4.768 2.418 -24.051 1.00 59.94 92 ILE A N 1
ATOM 748 C CA . ILE A 1 92 ? 5.533 1.244 -24.435 1.00 59.94 92 ILE A CA 1
ATOM 749 C C . ILE A 1 92 ? 5.889 0.547 -23.124 1.00 59.94 92 ILE A C 1
ATOM 751 O O . ILE A 1 92 ? 6.811 0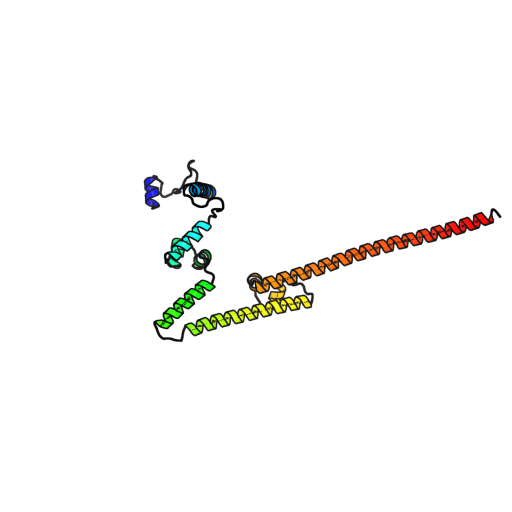.959 -22.413 1.00 59.94 92 ILE A O 1
ATOM 755 N N . SER A 1 93 ? 5.101 -0.466 -22.766 1.00 56.09 93 SER A N 1
ATOM 756 C CA . SER A 1 93 ? 5.481 -1.401 -21.715 1.00 56.09 93 SER A CA 1
ATOM 757 C C . SER A 1 93 ? 6.744 -2.135 -22.161 1.00 56.09 93 SER A C 1
ATOM 759 O O . SER A 1 93 ? 7.030 -2.239 -23.360 1.00 56.09 93 SER A O 1
ATOM 761 N N . ASP A 1 94 ? 7.504 -2.671 -21.207 1.00 53.16 94 ASP A N 1
ATOM 762 C CA . ASP A 1 94 ? 8.670 -3.499 -21.521 1.00 53.16 94 ASP A CA 1
ATOM 763 C C . ASP A 1 94 ? 8.326 -4.584 -22.566 1.00 53.16 94 ASP A C 1
ATOM 765 O O . ASP A 1 94 ? 9.173 -4.915 -23.386 1.00 53.16 94 ASP A O 1
ATOM 769 N N . GLU A 1 95 ? 7.070 -5.049 -22.644 1.00 49.75 95 GLU A N 1
ATOM 770 C CA . GLU A 1 95 ? 6.583 -6.018 -23.636 1.00 49.75 95 GLU A CA 1
ATOM 771 C C . GLU A 1 95 ? 6.607 -5.537 -25.094 1.00 49.75 95 GLU A C 1
ATOM 773 O O . GLU A 1 95 ? 6.894 -6.343 -25.974 1.00 49.75 95 GLU A O 1
ATOM 778 N N . GLU A 1 96 ? 6.325 -4.266 -25.394 1.00 55.88 96 GLU A N 1
ATOM 779 C CA . GLU A 1 96 ? 6.380 -3.754 -26.774 1.00 55.88 96 GLU A CA 1
ATOM 780 C C . GLU A 1 96 ? 7.822 -3.497 -27.223 1.00 55.88 96 GLU A C 1
ATOM 782 O O . GLU A 1 96 ? 8.158 -3.776 -28.374 1.00 55.88 96 GLU A O 1
ATOM 787 N N . VAL A 1 97 ? 8.702 -3.048 -26.314 1.00 55.78 97 VAL A N 1
ATOM 788 C CA . VAL A 1 97 ? 10.155 -2.992 -26.574 1.00 55.78 97 VAL A CA 1
ATOM 789 C C . VAL A 1 97 ? 10.687 -4.392 -26.829 1.00 55.78 97 VAL A C 1
ATOM 791 O O . VAL A 1 97 ? 11.466 -4.586 -27.759 1.00 55.78 97 VAL A O 1
ATOM 794 N N . ILE A 1 98 ? 10.255 -5.357 -26.017 1.00 52.22 98 ILE A N 1
ATOM 795 C CA . ILE A 1 98 ? 10.569 -6.775 -26.162 1.00 52.22 98 ILE A CA 1
ATOM 796 C C . ILE A 1 98 ? 10.079 -7.275 -27.524 1.00 52.22 98 ILE A C 1
ATOM 798 O O . ILE A 1 98 ? 10.879 -7.841 -28.252 1.00 52.22 98 ILE A O 1
ATOM 802 N N . ARG A 1 99 ? 8.837 -6.986 -27.928 1.00 56.34 99 ARG A N 1
ATOM 803 C CA . ARG A 1 99 ? 8.262 -7.440 -29.206 1.00 56.34 99 ARG A CA 1
ATOM 804 C C . ARG A 1 99 ? 8.909 -6.779 -30.426 1.00 56.34 99 ARG A C 1
ATOM 806 O O . ARG A 1 99 ? 9.151 -7.430 -31.437 1.00 56.34 99 ARG A O 1
ATOM 813 N N . ALA A 1 100 ? 9.222 -5.486 -30.347 1.00 62.75 100 ALA A N 1
ATOM 814 C CA . ALA A 1 100 ? 9.933 -4.766 -31.404 1.00 62.75 100 ALA A CA 1
ATOM 815 C C . ALA A 1 100 ? 11.398 -5.214 -31.508 1.00 62.75 100 ALA A C 1
ATOM 817 O O . ALA A 1 100 ? 11.936 -5.305 -32.609 1.00 62.75 100 ALA A O 1
ATOM 818 N N . SER A 1 101 ? 12.019 -5.539 -30.373 1.00 57.88 101 SER A N 1
ATOM 819 C CA . SER A 1 101 ? 13.346 -6.149 -30.314 1.00 57.88 101 SER A CA 1
ATOM 820 C C . SER A 1 101 ? 13.310 -7.571 -30.885 1.00 57.88 101 SER A C 1
ATOM 822 O O . SER A 1 101 ? 14.134 -7.881 -31.733 1.00 57.88 101 SER A O 1
ATOM 824 N N . GLU A 1 102 ? 12.320 -8.398 -30.530 1.00 54.28 102 GLU A N 1
ATOM 825 C CA . GLU A 1 102 ? 12.064 -9.734 -31.100 1.00 54.28 102 GLU A CA 1
ATOM 826 C C . GLU A 1 102 ? 11.920 -9.667 -32.630 1.00 54.28 102 GLU A C 1
ATOM 828 O O . GLU A 1 102 ? 12.578 -10.419 -33.345 1.00 54.28 102 GLU A O 1
ATOM 833 N N . LEU A 1 103 ? 11.144 -8.709 -33.151 1.00 65.56 103 LEU A N 1
ATOM 834 C CA . LEU A 1 103 ? 10.992 -8.485 -34.594 1.00 65.56 103 LEU A CA 1
ATOM 835 C C . LEU A 1 103 ? 12.277 -7.967 -35.259 1.00 65.56 103 LEU A C 1
ATOM 837 O O . LEU A 1 103 ? 12.590 -8.358 -36.384 1.00 65.56 103 LEU A O 1
ATOM 841 N N . PHE A 1 104 ? 13.032 -7.092 -34.590 1.00 61.88 104 PHE A N 1
ATOM 842 C CA . PHE A 1 104 ? 14.316 -6.589 -35.082 1.00 61.88 104 PHE A CA 1
ATOM 843 C C . PHE A 1 104 ? 15.363 -7.708 -35.154 1.00 61.88 104 PHE A C 1
ATOM 845 O O . PHE A 1 104 ? 16.045 -7.835 -36.170 1.00 61.88 104 PHE A O 1
ATOM 852 N N . PHE A 1 105 ? 15.441 -8.560 -34.128 1.00 56.12 105 PHE A N 1
ATOM 853 C CA . PHE A 1 105 ? 16.344 -9.709 -34.084 1.00 56.12 105 PHE A CA 1
ATOM 854 C C . PHE A 1 105 ? 15.938 -10.799 -35.083 1.00 56.12 105 PHE A C 1
ATOM 856 O O . PHE A 1 105 ? 16.803 -11.249 -35.824 1.00 56.12 105 PHE A O 1
ATOM 863 N N . GLN A 1 106 ? 14.645 -11.108 -35.243 1.00 56.75 106 GLN A N 1
ATOM 864 C CA . GLN A 1 106 ? 14.163 -11.981 -36.330 1.00 56.75 106 GLN A CA 1
ATOM 865 C C . GLN A 1 106 ? 14.519 -11.437 -37.720 1.00 56.75 106 GLN A C 1
ATOM 867 O O . GLN A 1 106 ? 14.850 -12.188 -38.637 1.00 56.75 106 GLN A O 1
ATOM 872 N N . LYS A 1 107 ? 14.457 -10.113 -37.903 1.00 55.38 107 LYS A N 1
ATOM 873 C CA . LYS A 1 107 ? 14.832 -9.479 -39.170 1.00 55.38 107 LYS A CA 1
ATOM 874 C C . LYS A 1 107 ? 16.347 -9.493 -39.395 1.00 55.38 107 LYS A C 1
ATOM 876 O O . LYS A 1 107 ? 16.761 -9.576 -40.547 1.00 55.38 107 LYS A O 1
ATOM 881 N N . MET A 1 108 ? 17.163 -9.445 -38.338 1.00 48.50 108 MET A N 1
ATOM 882 C CA . MET A 1 108 ? 18.623 -9.602 -38.425 1.00 48.50 108 MET A CA 1
ATOM 883 C C . MET A 1 108 ? 19.056 -11.061 -38.638 1.00 48.50 108 MET A C 1
ATOM 885 O O . MET A 1 108 ? 19.992 -11.283 -39.407 1.00 48.50 108 MET A O 1
ATOM 889 N N . ASP A 1 109 ? 18.345 -12.037 -38.062 1.00 46.00 109 ASP A N 1
ATOM 890 C CA . ASP A 1 109 ? 18.549 -13.478 -38.300 1.00 46.00 109 ASP A CA 1
ATOM 891 C C . ASP A 1 109 ? 18.391 -13.840 -39.786 1.00 46.00 109 ASP A C 1
ATOM 893 O O . ASP A 1 109 ? 19.088 -14.715 -40.300 1.00 46.00 109 ASP A O 1
ATOM 897 N N . ASN A 1 110 ? 17.528 -13.113 -40.505 1.00 52.69 110 ASN A N 1
ATOM 898 C CA . ASN A 1 110 ? 17.326 -13.282 -41.944 1.00 52.69 110 ASN A CA 1
ATOM 899 C C . ASN A 1 110 ? 18.419 -12.629 -42.816 1.00 52.69 110 ASN A C 1
ATOM 901 O O . ASN A 1 110 ? 18.460 -12.897 -44.016 1.00 52.69 110 ASN A O 1
ATOM 905 N N . VAL A 1 111 ? 19.270 -11.751 -42.264 1.00 54.56 111 VAL A N 1
ATOM 906 C CA . VAL A 1 111 ? 20.214 -10.924 -43.050 1.00 54.56 111 VAL A CA 1
ATOM 907 C C . VAL A 1 111 ? 21.680 -11.301 -42.825 1.00 54.56 111 VAL A C 1
ATOM 909 O O . VAL A 1 111 ? 22.473 -11.168 -43.753 1.00 54.56 111 VAL A O 1
ATOM 912 N N . LEU A 1 112 ? 22.069 -11.825 -41.660 1.00 45.91 112 LEU A N 1
ATOM 913 C CA . LEU A 1 112 ? 23.418 -12.363 -41.448 1.00 45.91 112 LEU A CA 1
ATOM 914 C C . LEU A 1 112 ? 23.347 -13.635 -40.605 1.00 45.91 112 LEU A C 1
ATOM 916 O O . LEU A 1 112 ? 23.131 -13.577 -39.399 1.00 45.91 112 LEU A O 1
ATOM 920 N N . GLY A 1 113 ? 23.560 -14.784 -41.249 1.00 49.44 113 GLY A N 1
ATOM 921 C CA . GLY A 1 113 ? 23.596 -16.083 -40.584 1.00 49.44 113 GLY A CA 1
ATOM 922 C C . GLY A 1 113 ? 24.531 -16.084 -39.370 1.00 49.44 113 GLY A C 1
ATOM 923 O O . GLY A 1 113 ? 25.735 -15.871 -39.497 1.00 49.44 113 GLY A O 1
ATOM 924 N N . GLY A 1 114 ? 23.971 -16.346 -38.189 1.00 45.09 114 GLY A N 1
ATOM 925 C CA . GLY A 1 114 ? 24.738 -16.442 -36.952 1.00 45.09 114 GLY A CA 1
ATOM 926 C C . GLY A 1 114 ? 23.860 -16.697 -35.730 1.00 45.09 114 GLY A C 1
ATOM 927 O O . GLY A 1 114 ? 23.511 -15.772 -35.012 1.00 45.09 114 GLY A O 1
ATOM 928 N N . VAL A 1 115 ? 23.580 -17.973 -35.456 1.00 53.09 115 VAL A N 1
ATOM 929 C CA . VAL A 1 115 ? 22.741 -18.568 -34.383 1.00 53.09 115 VAL A CA 1
ATOM 930 C C . VAL A 1 115 ? 23.192 -18.240 -32.927 1.00 53.09 115 VAL A C 1
ATOM 932 O O . VAL A 1 115 ? 22.809 -18.897 -31.962 1.00 53.09 115 VAL A O 1
ATOM 935 N N . LEU A 1 116 ? 24.022 -17.220 -32.704 1.00 48.88 116 LEU A N 1
ATOM 936 C CA . LEU A 1 116 ? 24.779 -17.038 -31.455 1.00 48.88 116 LEU A CA 1
ATOM 937 C C . LEU A 1 116 ? 24.272 -15.939 -30.481 1.00 48.88 116 LEU A C 1
ATOM 939 O O . LEU A 1 116 ? 24.413 -16.164 -29.278 1.00 48.88 116 LEU A O 1
ATOM 943 N N . PRO A 1 117 ? 23.659 -14.801 -30.887 1.00 52.09 117 PRO A N 1
ATOM 944 C CA . PRO A 1 117 ? 23.214 -13.770 -29.929 1.00 52.09 117 PRO A CA 1
ATOM 945 C C . PRO A 1 117 ? 21.803 -13.990 -29.350 1.00 52.09 117 PRO A C 1
ATOM 947 O O . PRO A 1 117 ? 21.592 -13.777 -28.154 1.00 52.09 117 PRO A O 1
ATOM 950 N N . VAL A 1 118 ? 20.851 -14.440 -30.176 1.00 50.53 118 VAL A N 1
ATOM 951 C CA . VAL A 1 118 ? 19.416 -14.569 -29.831 1.00 50.53 118 VAL A CA 1
ATOM 952 C C . VAL A 1 118 ? 19.200 -15.611 -28.731 1.00 50.53 118 VAL A C 1
ATOM 954 O O . VAL A 1 118 ? 18.529 -15.356 -27.732 1.00 50.53 118 VAL A O 1
ATOM 957 N N . THR A 1 119 ? 19.930 -16.729 -28.803 1.00 56.12 119 THR A N 1
ATOM 958 C CA . THR A 1 119 ? 19.870 -17.781 -27.778 1.00 56.12 119 THR A CA 1
ATOM 959 C C . THR A 1 119 ? 20.351 -17.319 -26.404 1.00 56.12 119 THR A C 1
ATOM 961 O O . THR A 1 119 ? 19.945 -17.896 -25.401 1.00 56.12 119 THR A O 1
ATOM 964 N N . LYS A 1 120 ? 21.213 -16.298 -26.310 1.00 54.62 120 LYS A N 1
ATOM 965 C CA . LYS A 1 120 ? 21.718 -15.798 -25.023 1.00 54.62 120 LYS A CA 1
ATOM 966 C C . LYS A 1 120 ? 20.713 -14.863 -24.349 1.00 54.62 120 LYS A C 1
ATOM 968 O O . LYS A 1 120 ? 20.593 -14.897 -23.127 1.00 54.62 120 LYS A O 1
ATOM 973 N N . TYR A 1 121 ? 19.996 -14.056 -25.131 1.00 57.84 121 TYR A N 1
ATOM 974 C CA . TYR A 1 121 ? 18.988 -13.129 -24.619 1.00 57.84 121 TYR A CA 1
ATOM 975 C C . TYR A 1 121 ? 17.711 -13.855 -24.189 1.00 57.84 121 TYR A C 1
ATOM 977 O O . TYR A 1 121 ? 17.243 -13.632 -23.073 1.00 57.84 121 TYR A O 1
ATOM 985 N N . ASP A 1 122 ? 17.215 -14.787 -25.006 1.00 61.22 122 ASP A N 1
ATOM 986 C CA . ASP A 1 122 ? 16.032 -15.583 -24.663 1.00 61.22 122 ASP A CA 1
ATOM 987 C C . ASP A 1 122 ? 16.288 -16.432 -23.418 1.00 61.22 122 ASP A C 1
ATOM 989 O O . ASP A 1 122 ? 15.521 -16.365 -22.458 1.00 61.22 122 ASP A O 1
ATOM 993 N N . LYS A 1 123 ? 17.450 -17.098 -23.345 1.00 67.56 123 LYS A N 1
ATOM 994 C CA . LYS A 1 123 ? 17.870 -17.817 -22.131 1.00 67.56 123 LYS A CA 1
ATOM 995 C C . LYS A 1 123 ? 17.971 -16.895 -20.918 1.00 67.56 123 LYS A C 1
ATOM 997 O O . LYS A 1 123 ? 17.624 -17.302 -19.817 1.00 67.56 123 LYS A O 1
ATOM 1002 N N . MET A 1 124 ? 18.436 -15.656 -21.080 1.00 69.38 124 MET A N 1
ATOM 1003 C CA . MET A 1 124 ? 18.538 -14.700 -19.972 1.00 69.38 124 MET A CA 1
ATOM 1004 C C . MET A 1 124 ? 17.161 -14.217 -19.496 1.00 69.38 124 MET A C 1
ATOM 1006 O O . MET A 1 124 ? 16.935 -14.118 -18.291 1.00 69.38 124 MET A O 1
ATOM 1010 N N . LYS A 1 125 ? 16.225 -13.954 -20.411 1.00 68.69 125 LYS A N 1
ATOM 1011 C CA . LYS A 1 125 ? 14.839 -13.579 -20.094 1.00 68.69 125 LYS A CA 1
ATOM 1012 C C . LYS A 1 125 ? 14.105 -14.735 -19.418 1.00 68.69 125 LYS A C 1
ATOM 1014 O O . LYS A 1 125 ? 13.479 -14.525 -18.381 1.00 68.69 125 LYS A O 1
ATOM 1019 N N . GLU A 1 126 ? 14.248 -15.949 -19.940 1.00 74.25 126 GLU A N 1
ATOM 1020 C CA . GLU A 1 126 ? 13.701 -17.165 -19.335 1.00 74.25 126 GLU A CA 1
ATOM 1021 C C . GLU A 1 126 ? 14.280 -17.417 -17.941 1.00 74.25 126 GLU A C 1
ATOM 1023 O O . GLU A 1 126 ? 13.517 -17.662 -17.005 1.00 74.25 126 GLU A O 1
ATOM 1028 N N . CYS A 1 127 ? 15.600 -17.284 -17.766 1.00 72.81 127 CYS A N 1
ATOM 1029 C CA . CYS A 1 127 ? 16.255 -17.403 -16.463 1.00 72.81 127 CYS A CA 1
ATOM 1030 C C . CYS A 1 127 ? 15.766 -16.335 -15.477 1.00 72.81 127 CYS A C 1
ATOM 1032 O O . CYS A 1 127 ? 15.405 -16.677 -14.353 1.00 72.81 127 CYS A O 1
ATOM 1034 N N . ASN A 1 128 ? 15.673 -15.069 -15.891 1.00 76.50 128 ASN A N 1
ATOM 1035 C CA . ASN A 1 128 ? 15.196 -13.981 -15.032 1.00 76.50 128 ASN A CA 1
ATOM 1036 C C . ASN A 1 128 ? 13.723 -14.156 -14.645 1.00 76.50 128 ASN A C 1
ATOM 1038 O O . ASN A 1 128 ? 13.352 -13.936 -13.492 1.00 76.50 128 ASN A O 1
ATOM 1042 N N . GLN A 1 129 ? 12.872 -14.580 -15.581 1.00 77.56 129 GLN A N 1
ATOM 1043 C CA . GLN A 1 129 ? 11.473 -14.880 -15.290 1.00 77.56 129 GLN A CA 1
ATOM 1044 C C . GLN A 1 129 ? 11.340 -16.104 -14.380 1.00 77.56 129 GLN A C 1
ATOM 1046 O O . GLN A 1 129 ? 10.535 -16.082 -13.453 1.00 77.56 129 GLN A O 1
ATOM 1051 N N . ALA A 1 130 ? 12.134 -17.155 -14.600 1.00 81.50 130 ALA A N 1
ATOM 1052 C CA . ALA A 1 130 ? 12.154 -18.334 -13.741 1.00 81.50 130 ALA A CA 1
ATOM 1053 C C . ALA A 1 130 ? 12.624 -17.992 -12.323 1.00 81.50 130 ALA A C 1
ATOM 1055 O O . ALA A 1 130 ? 12.033 -18.456 -11.351 1.00 81.50 130 ALA A O 1
ATOM 1056 N N . GLU A 1 131 ? 13.646 -17.150 -12.191 1.00 83.00 131 GLU A N 1
ATOM 1057 C CA . GLU A 1 131 ? 14.128 -16.680 -10.897 1.00 83.00 131 GLU A CA 1
ATOM 1058 C C . GLU A 1 131 ? 13.088 -15.794 -10.201 1.00 83.00 131 GLU A C 1
ATOM 1060 O O . GLU A 1 131 ? 12.843 -15.952 -9.007 1.00 83.00 131 GLU A O 1
ATOM 1065 N N . ASN A 1 132 ? 12.411 -14.914 -10.943 1.00 84.94 132 ASN A N 1
ATOM 1066 C CA . ASN A 1 132 ? 11.324 -14.106 -10.400 1.00 84.94 132 ASN A CA 1
ATOM 1067 C C . ASN A 1 132 ? 10.150 -14.978 -9.928 1.00 84.94 132 ASN A C 1
ATOM 1069 O O . ASN A 1 132 ? 9.664 -14.786 -8.818 1.00 84.94 132 ASN A O 1
ATOM 1073 N N . ARG A 1 133 ? 9.752 -15.994 -10.708 1.00 88.12 133 ARG A N 1
ATOM 1074 C CA . ARG A 1 133 ? 8.719 -16.968 -10.310 1.00 88.12 133 ARG A CA 1
ATOM 1075 C C . ARG A 1 133 ? 9.082 -17.675 -9.006 1.00 88.12 133 ARG A C 1
ATOM 1077 O O . ARG A 1 133 ? 8.256 -17.723 -8.104 1.00 88.12 133 ARG A O 1
ATOM 1084 N N . LYS A 1 134 ? 10.333 -18.128 -8.861 1.00 91.25 134 LYS A N 1
ATOM 1085 C CA . LYS A 1 134 ? 10.824 -18.734 -7.609 1.00 91.25 134 LYS A CA 1
ATOM 1086 C C . LYS A 1 134 ? 10.743 -17.768 -6.425 1.00 91.25 134 LYS A C 1
ATOM 1088 O O . LYS A 1 134 ? 10.369 -18.174 -5.330 1.00 91.25 134 LYS A O 1
ATOM 1093 N N . LYS A 1 135 ? 11.069 -16.486 -6.630 1.00 90.94 135 LYS A N 1
ATOM 1094 C CA . LYS A 1 135 ? 10.964 -15.452 -5.583 1.00 90.94 135 LYS A CA 1
ATOM 1095 C C . LYS A 1 135 ? 9.509 -15.192 -5.184 1.00 90.94 135 LY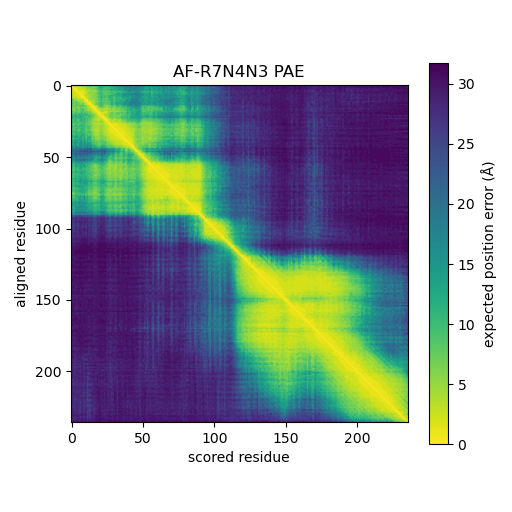S A C 1
ATOM 1097 O O . LYS A 1 135 ? 9.231 -15.053 -3.996 1.00 90.94 135 LYS A O 1
ATOM 1102 N N . VAL A 1 136 ? 8.591 -15.155 -6.152 1.00 91.00 136 VAL A N 1
ATOM 1103 C CA . VAL A 1 136 ? 7.146 -15.015 -5.905 1.00 91.00 136 VAL A CA 1
ATOM 1104 C C . VAL A 1 136 ? 6.617 -16.215 -5.123 1.00 91.00 136 VAL A C 1
ATOM 1106 O O . VAL A 1 136 ? 5.963 -16.039 -4.099 1.00 91.00 136 VAL A O 1
ATOM 1109 N N . GLU A 1 137 ? 6.951 -17.430 -5.552 1.00 92.94 137 GLU A N 1
ATOM 1110 C CA . GLU A 1 137 ? 6.528 -18.664 -4.891 1.00 92.94 137 GLU A CA 1
ATOM 1111 C C . GLU A 1 137 ? 7.050 -18.748 -3.450 1.00 92.94 137 GLU A C 1
ATOM 1113 O O . GLU A 1 137 ? 6.284 -19.048 -2.531 1.00 92.94 137 GLU A O 1
ATOM 1118 N N . LEU A 1 138 ? 8.320 -18.395 -3.227 1.00 92.94 138 LEU A N 1
ATOM 1119 C CA . LEU A 1 138 ? 8.915 -18.315 -1.893 1.00 92.94 138 LEU A CA 1
ATOM 1120 C C . LEU A 1 138 ? 8.179 -17.300 -1.005 1.00 92.94 138 LEU A C 1
ATOM 1122 O O . LEU A 1 138 ? 7.853 -17.606 0.141 1.00 92.94 138 LEU A O 1
ATOM 1126 N N . ALA A 1 139 ? 7.885 -16.109 -1.536 1.00 93.19 139 ALA A N 1
ATOM 1127 C CA . ALA A 1 139 ? 7.167 -15.066 -0.810 1.00 93.19 139 ALA A CA 1
ATOM 1128 C C . ALA A 1 139 ? 5.743 -15.502 -0.431 1.00 93.19 139 ALA A C 1
ATOM 1130 O O . ALA A 1 139 ? 5.349 -15.359 0.725 1.00 93.19 139 ALA A O 1
ATOM 1131 N N . ILE A 1 140 ? 4.986 -16.073 -1.372 1.00 92.50 140 ILE A N 1
ATOM 1132 C CA . ILE A 1 140 ? 3.615 -16.552 -1.133 1.00 92.50 140 ILE A CA 1
ATOM 1133 C C . ILE A 1 140 ? 3.606 -17.708 -0.128 1.00 92.50 140 ILE A C 1
ATOM 1135 O O . ILE A 1 140 ? 2.744 -17.756 0.751 1.00 92.50 140 ILE A O 1
ATOM 1139 N N . THR A 1 141 ? 4.565 -18.629 -0.232 1.00 93.56 141 THR A N 1
ATOM 1140 C CA . THR A 1 141 ? 4.687 -19.762 0.695 1.00 93.56 141 THR A CA 1
ATOM 1141 C C . THR A 1 141 ? 4.951 -19.278 2.117 1.00 93.56 141 THR A C 1
ATOM 1143 O O . THR A 1 141 ? 4.296 -19.743 3.050 1.00 93.56 141 THR A O 1
ATOM 1146 N N . GLU A 1 142 ? 5.841 -18.299 2.289 1.00 93.62 142 GLU A N 1
ATOM 1147 C CA . GLU A 1 142 ? 6.118 -17.725 3.607 1.00 93.62 142 GLU A CA 1
ATOM 1148 C C . GLU A 1 142 ? 4.916 -16.942 4.161 1.00 93.62 142 GLU A C 1
ATOM 1150 O O . GLU A 1 142 ? 4.612 -17.074 5.344 1.00 93.62 142 GLU A O 1
ATOM 1155 N N . ILE A 1 143 ? 4.175 -16.196 3.328 1.00 92.19 143 ILE A N 1
ATOM 1156 C CA . ILE A 1 143 ? 2.935 -15.516 3.755 1.00 92.19 143 ILE A CA 1
ATOM 1157 C C . ILE A 1 143 ? 1.928 -16.533 4.305 1.00 92.19 143 ILE A C 1
ATOM 1159 O O . ILE A 1 143 ? 1.433 -16.365 5.420 1.00 92.19 143 ILE A O 1
ATOM 1163 N N . LYS A 1 144 ? 1.674 -17.620 3.566 1.00 91.12 144 LYS A N 1
ATOM 1164 C CA . LYS A 1 144 ? 0.758 -18.688 3.999 1.00 91.12 144 LYS A CA 1
ATOM 1165 C C . LYS A 1 144 ? 1.237 -19.365 5.279 1.00 91.12 144 LYS A C 1
ATOM 1167 O O . LYS A 1 144 ? 0.436 -19.631 6.170 1.00 91.12 144 LYS A O 1
ATOM 1172 N N . LYS A 1 145 ? 2.542 -19.610 5.405 1.00 92.50 145 LYS A N 1
ATOM 1173 C CA . LYS A 1 145 ? 3.133 -20.177 6.620 1.00 92.50 145 LYS A CA 1
ATOM 1174 C C . LYS A 1 145 ? 2.911 -19.262 7.825 1.00 92.50 145 LYS A C 1
ATOM 1176 O O . LYS A 1 145 ? 2.392 -19.716 8.843 1.00 92.50 145 LYS A O 1
ATOM 1181 N N . MET A 1 146 ? 3.224 -17.973 7.700 1.00 90.31 146 MET A N 1
ATOM 1182 C CA . MET A 1 146 ? 2.979 -16.988 8.759 1.00 90.31 146 MET A CA 1
ATOM 1183 C C . MET A 1 146 ? 1.495 -16.895 9.134 1.00 90.31 146 MET A C 1
ATOM 1185 O O . MET A 1 146 ? 1.176 -16.736 10.312 1.00 90.31 146 MET A O 1
ATOM 1189 N N . GLU A 1 147 ? 0.599 -17.039 8.156 1.00 88.19 147 GLU A N 1
ATOM 1190 C CA . GLU A 1 147 ? -0.841 -17.095 8.388 1.00 88.19 147 GLU A CA 1
ATOM 1191 C C . GLU A 1 147 ? -1.245 -18.329 9.210 1.00 88.19 147 GLU A C 1
ATOM 1193 O O . GLU A 1 147 ? -1.969 -18.188 10.196 1.00 88.19 147 GLU A O 1
ATOM 1198 N N . THR A 1 148 ? -0.737 -19.519 8.863 1.00 87.06 148 THR A N 1
ATOM 1199 C CA . THR A 1 148 ? -1.010 -20.762 9.612 1.00 87.06 148 THR A CA 1
ATOM 1200 C C . THR A 1 148 ? -0.421 -20.756 11.020 1.00 87.06 148 THR A C 1
ATOM 1202 O O . THR A 1 148 ? -1.032 -21.283 11.944 1.00 87.06 148 THR A O 1
ATOM 1205 N N . GLU A 1 149 ? 0.738 -20.122 11.206 1.00 87.62 149 GLU A N 1
ATOM 1206 C CA . GLU A 1 149 ? 1.387 -19.974 12.511 1.00 87.62 149 GLU A CA 1
ATOM 1207 C C . GLU A 1 149 ? 0.737 -18.877 13.374 1.00 87.62 149 GLU A C 1
ATOM 1209 O O . GLU A 1 149 ? 1.134 -18.685 14.523 1.00 87.62 149 GLU A O 1
ATOM 1214 N N . GLY A 1 150 ? -0.231 -18.123 12.835 1.00 79.50 150 GLY A N 1
ATOM 1215 C CA . GLY A 1 150 ? -0.887 -17.018 13.538 1.00 79.50 150 GLY A CA 1
ATOM 1216 C C . GLY A 1 150 ? 0.048 -15.845 13.855 1.00 79.50 150 GLY A C 1
ATOM 1217 O O . GLY A 1 150 ? -0.264 -15.010 14.704 1.00 79.50 150 GLY A O 1
ATOM 1218 N N . LYS A 1 151 ? 1.209 -15.765 13.196 1.00 83.81 151 LYS A N 1
ATOM 1219 C CA . LYS A 1 151 ? 2.161 -14.666 13.383 1.00 83.81 151 LYS A CA 1
ATOM 1220 C C . LYS A 1 151 ? 1.664 -13.419 12.667 1.00 83.81 151 LYS A C 1
ATOM 1222 O O . LYS A 1 151 ? 1.033 -13.496 11.615 1.00 83.81 151 LYS A O 1
ATOM 1227 N N . LYS A 1 152 ? 2.005 -12.246 13.206 1.00 83.81 152 LYS A N 1
ATOM 1228 C CA . LYS A 1 152 ? 1.695 -10.961 12.571 1.00 83.81 152 LYS A CA 1
ATOM 1229 C C . LYS A 1 152 ? 2.343 -10.895 11.188 1.00 83.81 152 LYS A C 1
ATOM 1231 O O . LYS A 1 152 ? 3.568 -10.824 11.083 1.00 83.81 152 LYS A O 1
ATOM 1236 N N . ILE A 1 153 ? 1.523 -10.857 10.144 1.00 88.44 153 ILE A N 1
ATOM 1237 C CA . ILE A 1 153 ? 2.011 -10.733 8.772 1.00 88.44 153 ILE A CA 1
ATOM 1238 C C . ILE A 1 153 ? 2.499 -9.294 8.566 1.00 88.44 153 ILE A C 1
ATOM 1240 O O . ILE A 1 153 ? 1.753 -8.326 8.724 1.00 88.44 153 ILE A O 1
ATOM 1244 N N . SER A 1 154 ? 3.792 -9.128 8.277 1.00 88.69 154 SER A N 1
ATOM 1245 C CA . SER A 1 154 ? 4.373 -7.820 7.974 1.00 88.69 154 SER A CA 1
ATOM 1246 C C . SER A 1 154 ? 5.495 -7.933 6.951 1.00 88.69 154 SER A C 1
ATOM 1248 O O . SER A 1 154 ? 6.274 -8.884 6.970 1.00 88.69 154 SER A O 1
ATOM 1250 N N . VAL A 1 155 ? 5.632 -6.913 6.099 1.00 90.31 155 VAL A N 1
ATOM 1251 C CA . VAL A 1 155 ? 6.692 -6.854 5.075 1.00 90.31 155 VAL A CA 1
ATOM 1252 C C . VAL A 1 155 ? 8.091 -6.934 5.694 1.00 90.31 155 VAL A C 1
ATOM 1254 O O . VAL A 1 155 ? 9.012 -7.461 5.077 1.00 90.31 155 VAL A O 1
ATOM 1257 N N . SER A 1 156 ? 8.275 -6.427 6.918 1.00 88.69 156 SER A N 1
ATOM 1258 C CA . SER A 1 156 ? 9.572 -6.500 7.597 1.00 88.69 156 SER A CA 1
ATOM 1259 C C . SER A 1 156 ? 9.934 -7.929 7.995 1.00 88.69 156 SER A C 1
ATOM 1261 O O . SER A 1 156 ? 11.075 -8.334 7.787 1.00 88.69 156 SER A O 1
ATOM 1263 N N . GLU A 1 157 ? 8.972 -8.685 8.526 1.00 90.62 157 GLU A N 1
ATOM 1264 C CA . GLU A 1 157 ? 9.183 -10.081 8.923 1.00 90.62 157 GLU A CA 1
ATOM 1265 C C . GLU A 1 157 ? 9.365 -10.970 7.688 1.00 90.62 157 GLU A C 1
ATOM 1267 O O . GLU A 1 157 ? 10.307 -11.751 7.618 1.00 90.62 157 GLU A O 1
ATOM 1272 N N . LEU A 1 158 ? 8.541 -10.760 6.656 1.00 91.50 158 LEU A N 1
ATOM 1273 C CA . LEU A 1 158 ? 8.646 -11.471 5.381 1.00 91.50 158 LEU A CA 1
ATOM 1274 C C . LEU A 1 158 ? 10.001 -11.238 4.711 1.00 91.50 158 LEU A C 1
ATOM 1276 O O . LEU A 1 158 ? 10.633 -12.181 4.244 1.00 91.50 158 LEU A O 1
ATOM 1280 N N . SER A 1 159 ? 10.488 -9.996 4.701 1.00 92.00 159 SER A N 1
ATOM 1281 C CA . SER A 1 159 ? 11.810 -9.660 4.162 1.00 92.00 159 SER A CA 1
ATOM 1282 C C . SER A 1 159 ? 12.937 -10.343 4.942 1.00 92.00 159 SER A C 1
ATOM 1284 O O . SER A 1 159 ? 13.879 -10.852 4.338 1.00 92.00 159 SER A O 1
ATOM 1286 N N . LYS A 1 160 ? 12.818 -10.419 6.273 1.00 91.12 160 LYS A N 1
ATOM 1287 C CA . LYS A 1 160 ? 13.790 -11.095 7.139 1.00 91.12 160 LYS A CA 1
ATOM 1288 C C . LYS A 1 160 ? 13.793 -12.615 6.939 1.00 91.12 160 LYS A C 1
ATOM 1290 O O . LYS A 1 160 ? 14.867 -13.202 6.889 1.00 91.12 160 LYS A O 1
ATOM 1295 N N . ASN A 1 161 ? 12.620 -13.232 6.791 1.00 89.50 161 ASN A N 1
ATOM 1296 C CA . ASN A 1 161 ? 12.484 -14.687 6.672 1.00 89.50 161 ASN A CA 1
ATOM 1297 C C . ASN A 1 161 ? 12.829 -15.205 5.271 1.00 89.50 161 ASN A C 1
ATOM 1299 O O . ASN A 1 161 ? 13.399 -16.282 5.134 1.00 89.50 161 ASN A O 1
ATOM 1303 N N . THR A 1 162 ? 12.499 -14.441 4.228 1.00 88.44 162 THR A N 1
ATOM 1304 C CA . THR A 1 162 ? 12.729 -14.847 2.828 1.00 88.44 162 THR A CA 1
ATOM 1305 C C . THR A 1 162 ? 14.050 -14.336 2.254 1.00 88.44 162 THR A C 1
ATOM 1307 O O . THR A 1 162 ? 14.473 -14.793 1.195 1.00 88.44 162 THR A O 1
ATOM 1310 N N . GLY A 1 163 ? 14.683 -13.346 2.895 1.00 89.56 163 GLY A N 1
ATOM 1311 C CA . GLY A 1 163 ? 15.845 -12.635 2.351 1.00 89.56 163 GLY A CA 1
ATOM 1312 C C . GLY A 1 163 ? 15.517 -11.715 1.166 1.00 89.56 163 GLY A C 1
ATOM 1313 O O . GLY A 1 163 ? 16.419 -11.117 0.577 1.00 89.56 163 GLY A O 1
ATOM 1314 N N . LEU A 1 164 ? 14.239 -11.576 0.796 1.00 91.38 164 LEU A N 1
ATOM 1315 C CA . LEU A 1 164 ? 13.801 -10.717 -0.300 1.00 91.38 164 LEU A CA 1
ATOM 1316 C C . LEU A 1 164 ? 13.718 -9.257 0.151 1.00 91.38 164 LEU A C 1
ATOM 1318 O O . LEU A 1 164 ? 13.373 -8.945 1.292 1.00 91.38 164 LEU A O 1
ATOM 1322 N N . SER A 1 165 ? 14.004 -8.330 -0.764 1.00 89.31 165 SER A N 1
ATOM 1323 C CA . SER A 1 165 ? 13.925 -6.897 -0.461 1.00 89.31 165 SER A CA 1
ATOM 1324 C C . SER A 1 165 ? 12.487 -6.460 -0.162 1.00 89.31 165 SER A C 1
ATOM 1326 O O . SER A 1 165 ? 11.547 -6.921 -0.803 1.00 89.31 165 SER A O 1
ATOM 1328 N N . LYS A 1 166 ? 12.300 -5.481 0.730 1.00 89.50 166 LYS A N 1
ATOM 1329 C CA . LYS A 1 166 ? 10.972 -4.887 0.991 1.00 89.50 166 LYS A CA 1
ATOM 1330 C C . LYS A 1 166 ? 10.304 -4.361 -0.286 1.00 89.50 166 LYS A C 1
ATOM 1332 O O . LYS A 1 166 ? 9.101 -4.508 -0.460 1.00 89.50 166 LYS A O 1
ATOM 1337 N N . ALA A 1 167 ? 11.090 -3.789 -1.202 1.00 86.25 167 ALA A N 1
ATOM 1338 C CA . ALA A 1 167 ? 10.595 -3.289 -2.481 1.00 86.25 167 ALA A CA 1
ATOM 1339 C C . ALA A 1 167 ? 9.981 -4.393 -3.357 1.00 86.25 167 ALA A C 1
ATOM 1341 O O . ALA A 1 167 ? 9.051 -4.104 -4.103 1.00 86.25 167 ALA A O 1
ATOM 1342 N N . PHE A 1 168 ? 10.460 -5.638 -3.250 1.00 90.56 168 PHE A N 1
ATOM 1343 C CA . PHE A 1 168 ? 9.896 -6.780 -3.972 1.00 90.56 168 PHE A CA 1
ATOM 1344 C C . PHE A 1 168 ? 8.426 -7.005 -3.596 1.00 90.56 168 PHE A C 1
ATOM 1346 O O . PHE A 1 168 ? 7.577 -7.072 -4.479 1.00 90.56 168 PHE A O 1
ATOM 1353 N N . PHE A 1 169 ? 8.117 -6.994 -2.297 1.00 89.94 169 PHE A N 1
ATOM 1354 C CA . PHE A 1 169 ? 6.754 -7.164 -1.780 1.00 89.94 169 PHE A CA 1
ATOM 1355 C C . PHE A 1 169 ? 5.807 -6.018 -2.161 1.00 89.94 169 PHE A C 1
ATOM 1357 O O . PHE A 1 169 ? 4.605 -6.229 -2.255 1.00 89.94 169 PHE A O 1
ATOM 1364 N N . TYR A 1 170 ? 6.325 -4.806 -2.388 1.00 86.38 170 TYR A N 1
ATOM 1365 C CA . TYR A 1 170 ? 5.499 -3.664 -2.799 1.00 86.38 170 TYR A CA 1
ATOM 1366 C C . TYR A 1 170 ? 5.294 -3.557 -4.312 1.00 86.38 170 TYR A C 1
ATOM 1368 O O . TYR A 1 170 ? 4.263 -3.042 -4.748 1.00 86.38 170 TYR A O 1
ATOM 1376 N N . LYS A 1 171 ? 6.289 -3.974 -5.106 1.00 84.69 171 LYS A N 1
ATOM 1377 C CA . LYS A 1 171 ? 6.280 -3.838 -6.571 1.00 84.69 171 LYS A CA 1
ATOM 1378 C C . LYS A 1 171 ? 5.645 -5.026 -7.283 1.00 84.69 171 LYS A C 1
ATOM 1380 O O . LYS A 1 171 ? 5.139 -4.842 -8.382 1.00 84.69 171 LYS A O 1
ATOM 1385 N N . ASN A 1 172 ? 5.716 -6.223 -6.703 1.00 89.25 172 ASN A N 1
ATOM 1386 C CA . ASN A 1 172 ? 5.124 -7.411 -7.301 1.00 89.25 172 ASN A CA 1
ATOM 1387 C C . ASN A 1 172 ? 3.636 -7.507 -6.922 1.00 89.25 172 ASN A C 1
ATOM 1389 O O . ASN A 1 172 ? 3.304 -7.636 -5.745 1.00 89.25 172 ASN A O 1
ATOM 1393 N N . GLU A 1 173 ? 2.756 -7.412 -7.919 1.00 86.75 173 GLU A N 1
ATOM 1394 C CA . GLU A 1 173 ? 1.301 -7.379 -7.729 1.00 86.75 173 GLU A CA 1
ATOM 1395 C C . GLU A 1 173 ? 0.746 -8.703 -7.180 1.00 86.75 173 GLU A C 1
ATOM 1397 O O . GLU A 1 173 ? -0.068 -8.685 -6.257 1.00 86.75 173 GLU A O 1
ATOM 1402 N N . ASP A 1 174 ? 1.255 -9.847 -7.643 1.00 88.06 174 ASP A N 1
ATOM 1403 C CA . ASP A 1 174 ? 0.825 -11.176 -7.178 1.00 88.06 174 ASP A CA 1
ATOM 1404 C C . ASP A 1 174 ? 1.123 -11.380 -5.687 1.00 88.06 174 ASP A C 1
ATOM 1406 O O . ASP A 1 174 ? 0.284 -11.835 -4.913 1.00 88.06 174 ASP A O 1
ATOM 1410 N N . VAL A 1 175 ? 2.325 -10.999 -5.249 1.00 91.56 175 VAL A N 1
ATOM 1411 C CA . VAL A 1 175 ? 2.702 -11.085 -3.832 1.00 91.56 175 VAL A CA 1
ATOM 1412 C C . VAL A 1 175 ? 1.895 -10.091 -2.998 1.00 91.56 175 VAL A C 1
ATOM 1414 O O . VAL A 1 175 ? 1.464 -10.424 -1.895 1.00 91.56 175 VAL A O 1
ATOM 1417 N N . ARG A 1 176 ? 1.680 -8.877 -3.513 1.00 91.31 176 ARG A N 1
ATOM 1418 C CA . ARG A 1 176 ? 0.963 -7.816 -2.800 1.00 91.31 176 ARG A CA 1
ATOM 1419 C C . ARG A 1 176 ? -0.510 -8.150 -2.587 1.00 91.31 176 ARG A C 1
ATOM 1421 O O . ARG A 1 176 ? -1.011 -7.962 -1.486 1.00 91.31 176 ARG A O 1
ATOM 1428 N N . THR A 1 177 ? -1.185 -8.666 -3.608 1.00 91.06 177 THR A N 1
ATOM 1429 C CA . THR A 1 177 ? -2.597 -9.066 -3.520 1.00 91.06 177 THR A CA 1
ATOM 1430 C C . THR A 1 177 ? -2.804 -10.157 -2.470 1.00 91.06 177 THR A C 1
ATOM 1432 O O . THR A 1 177 ? -3.691 -10.033 -1.627 1.00 91.06 177 THR A O 1
ATOM 1435 N N . VAL A 1 178 ? -1.942 -11.179 -2.453 1.00 91.31 178 VAL A N 1
ATOM 1436 C CA . VAL A 1 178 ? -1.976 -12.241 -1.433 1.00 91.31 178 VAL A CA 1
ATOM 1437 C C . VAL A 1 178 ? -1.664 -11.685 -0.043 1.00 91.31 178 VAL A C 1
ATOM 1439 O O . VAL A 1 178 ? -2.346 -12.016 0.924 1.00 91.31 178 VAL A O 1
ATOM 1442 N N . LEU A 1 179 ? -0.661 -10.813 0.068 1.00 91.31 179 LEU A N 1
ATOM 1443 C CA . LEU A 1 179 ? -0.276 -10.187 1.331 1.00 91.31 179 LEU A CA 1
ATOM 1444 C C . LEU A 1 179 ? -1.410 -9.351 1.937 1.00 91.31 179 LEU A C 1
ATOM 1446 O O . LEU A 1 179 ? -1.698 -9.477 3.131 1.00 91.31 179 LEU A O 1
ATOM 1450 N N . ASP A 1 180 ? -2.037 -8.499 1.127 1.00 89.56 180 ASP A N 1
ATOM 1451 C CA . ASP A 1 180 ? -3.128 -7.627 1.556 1.00 89.56 180 ASP A CA 1
ATOM 1452 C C . ASP A 1 180 ? -4.345 -8.471 1.979 1.00 89.56 180 ASP A C 1
ATOM 1454 O O . ASP A 1 180 ? -4.915 -8.227 3.044 1.00 89.56 180 ASP A O 1
ATOM 1458 N N . ALA A 1 181 ? -4.669 -9.531 1.226 1.00 89.56 181 ALA A N 1
ATOM 1459 C CA . ALA A 1 181 ? -5.745 -10.465 1.562 1.00 89.56 181 ALA A CA 1
ATOM 1460 C C . ALA A 1 181 ? -5.510 -11.187 2.903 1.00 89.56 181 ALA A C 1
ATOM 1462 O O . ALA A 1 181 ? -6.378 -11.150 3.777 1.00 89.56 181 ALA A O 1
ATOM 1463 N N . SER A 1 182 ? -4.332 -11.789 3.111 1.00 88.31 182 SER A N 1
ATOM 1464 C CA . SER A 1 182 ? -4.020 -12.483 4.371 1.00 88.31 182 SER A CA 1
ATOM 1465 C C . SER A 1 182 ? -3.962 -11.517 5.563 1.00 88.31 182 SER A C 1
ATOM 1467 O O . SER A 1 182 ? -4.386 -11.860 6.669 1.00 88.31 182 SER A O 1
ATOM 1469 N N . THR A 1 183 ? -3.477 -10.287 5.360 1.00 87.06 183 THR A N 1
ATOM 1470 C CA . THR A 1 183 ? -3.431 -9.265 6.422 1.00 87.06 183 THR A CA 1
ATOM 1471 C C . THR A 1 183 ? -4.834 -8.829 6.838 1.00 87.06 183 THR A C 1
ATOM 1473 O O . THR A 1 183 ? -5.112 -8.697 8.033 1.00 87.06 183 THR A O 1
ATOM 1476 N N . GLU A 1 184 ? -5.732 -8.624 5.876 1.00 87.50 184 GLU A N 1
ATOM 1477 C CA . GLU A 1 184 ? -7.119 -8.255 6.157 1.00 87.50 184 GLU A CA 1
ATOM 1478 C C . GLU A 1 184 ? -7.875 -9.399 6.838 1.00 87.50 184 GLU A C 1
ATOM 1480 O O . GLU A 1 184 ? -8.567 -9.185 7.832 1.00 87.50 184 GLU A O 1
ATOM 1485 N N . GLN A 1 185 ? -7.646 -10.640 6.408 1.00 86.62 185 GLN A N 1
ATOM 1486 C CA . GLN A 1 185 ? -8.228 -11.810 7.058 1.00 86.62 185 GLN A CA 1
ATOM 1487 C C . GLN A 1 185 ? -7.777 -11.958 8.522 1.00 86.62 185 GLN A C 1
ATOM 1489 O O . GLN A 1 185 ? -8.581 -12.332 9.379 1.00 86.62 185 GLN A O 1
ATOM 1494 N N . GLN A 1 186 ? -6.516 -11.643 8.844 1.00 83.75 186 GLN A N 1
ATOM 1495 C CA . GLN A 1 186 ? -6.053 -11.594 10.237 1.00 83.75 186 GLN A CA 1
ATOM 1496 C C . GLN A 1 186 ? -6.755 -10.495 11.043 1.00 83.75 186 GLN A C 1
ATOM 1498 O O . GLN A 1 186 ? -7.115 -10.719 12.200 1.00 83.75 186 GLN A O 1
ATOM 1503 N N . ARG A 1 187 ? -6.969 -9.314 10.453 1.00 84.94 187 ARG A N 1
ATOM 1504 C CA . ARG A 1 187 ? -7.681 -8.212 11.119 1.00 84.94 187 ARG A CA 1
ATOM 1505 C C . ARG A 1 187 ? -9.128 -8.566 11.412 1.00 84.94 187 ARG A C 1
ATOM 1507 O O . ARG A 1 187 ? -9.566 -8.346 12.538 1.00 84.94 187 ARG A O 1
ATOM 1514 N N . GLU A 1 188 ? -9.824 -9.156 10.448 1.00 85.00 188 GLU A N 1
ATOM 1515 C CA . GLU A 1 188 ? -11.215 -9.576 10.615 1.00 85.00 188 GLU A CA 1
ATOM 1516 C C . GLU A 1 188 ? -11.339 -10.626 11.726 1.00 85.00 188 GLU A C 1
ATOM 1518 O O . GLU A 1 188 ? -12.138 -10.466 12.646 1.00 85.00 188 GLU A O 1
ATOM 1523 N N . LYS A 1 189 ? -10.471 -11.650 11.726 1.00 84.62 189 LYS A N 1
ATOM 1524 C CA . LYS A 1 189 ? -10.422 -12.657 12.803 1.00 84.62 189 LYS A CA 1
ATOM 1525 C C . LYS A 1 189 ? -10.206 -12.016 14.179 1.00 84.62 189 LYS A C 1
ATOM 1527 O O . LYS A 1 189 ? -10.902 -12.364 15.131 1.00 84.62 189 LYS A O 1
ATOM 1532 N N . ASN A 1 190 ? -9.287 -11.055 14.283 1.00 84.19 190 ASN A N 1
ATOM 1533 C CA . ASN A 1 190 ? -9.034 -10.339 15.535 1.00 84.19 190 ASN A CA 1
ATOM 1534 C C . ASN A 1 190 ? -10.241 -9.496 15.970 1.00 84.19 190 ASN A C 1
ATOM 1536 O O . ASN A 1 190 ? -10.577 -9.464 17.151 1.00 84.19 190 ASN A O 1
ATOM 1540 N N . PHE A 1 191 ? -10.908 -8.824 15.030 1.00 81.62 191 PHE A N 1
ATOM 1541 C CA . PHE A 1 191 ? -12.089 -8.016 15.320 1.00 81.62 191 PHE A CA 1
ATOM 1542 C C . PHE A 1 191 ? -13.261 -8.872 15.812 1.00 81.62 191 PHE A C 1
ATOM 1544 O O . PHE A 1 191 ? -13.908 -8.522 16.802 1.00 81.62 191 PHE A O 1
ATOM 1551 N N . ILE A 1 192 ? -13.493 -10.021 15.172 1.00 86.31 192 ILE A N 1
ATOM 1552 C CA . ILE A 1 192 ? -14.499 -10.999 15.598 1.00 86.31 192 ILE A CA 1
ATOM 1553 C C . ILE A 1 192 ? -14.197 -11.484 17.020 1.00 86.31 192 ILE A C 1
ATOM 1555 O O . ILE A 1 192 ? -15.085 -11.429 17.869 1.00 86.31 192 ILE A O 1
ATOM 1559 N N . ALA A 1 193 ? -12.949 -11.864 17.311 1.00 86.31 193 ALA A N 1
ATOM 1560 C CA . ALA A 1 193 ? -12.551 -12.325 18.642 1.00 86.31 193 ALA A CA 1
ATOM 1561 C C . ALA A 1 193 ? -12.801 -11.264 19.731 1.00 86.31 193 ALA A C 1
ATOM 1563 O O . ALA A 1 193 ? -13.393 -11.564 20.769 1.00 86.31 193 ALA A O 1
ATOM 1564 N N . ILE A 1 194 ? -12.435 -10.003 19.471 1.00 85.88 194 ILE A N 1
ATOM 1565 C CA . ILE A 1 194 ? -12.695 -8.883 20.392 1.00 85.88 194 ILE A CA 1
ATOM 1566 C C . ILE A 1 194 ? -14.203 -8.701 20.608 1.00 85.88 194 ILE A C 1
ATOM 1568 O O . ILE A 1 194 ? -14.660 -8.519 21.737 1.00 85.88 194 ILE A O 1
ATOM 1572 N N . LYS A 1 195 ? -15.000 -8.759 19.537 1.00 85.56 195 LYS A N 1
ATOM 1573 C CA . LYS A 1 195 ? -16.457 -8.602 19.616 1.00 85.56 195 LYS A CA 1
ATOM 1574 C C . LYS A 1 195 ? -17.107 -9.715 20.441 1.00 85.56 195 LYS A C 1
ATOM 1576 O O . LYS A 1 195 ? -18.013 -9.435 21.230 1.00 85.56 195 LYS A O 1
ATOM 1581 N N . GLU A 1 196 ? -16.656 -10.956 20.276 1.00 86.88 196 GLU A N 1
ATOM 1582 C CA . GLU A 1 196 ? -17.115 -12.097 21.074 1.00 86.88 196 GLU A CA 1
ATOM 1583 C C . GLU A 1 196 ? -16.753 -11.939 22.551 1.00 86.88 196 GLU A C 1
ATOM 1585 O O . GLU A 1 196 ? -17.595 -12.168 23.422 1.00 86.88 196 GLU A O 1
ATOM 1590 N N . GLU A 1 197 ? -15.539 -11.477 22.845 1.00 89.38 197 GLU A N 1
ATOM 1591 C CA . GLU A 1 197 ? -15.085 -11.246 24.213 1.00 89.38 197 GLU A CA 1
ATOM 1592 C C . GLU A 1 197 ? -15.880 -10.141 24.916 1.00 89.38 197 GLU A C 1
ATOM 1594 O O . GLU A 1 197 ? -16.371 -10.348 26.027 1.00 89.38 197 GLU A O 1
ATOM 1599 N N . VAL A 1 198 ? -16.111 -9.009 24.246 1.00 87.75 198 VAL A N 1
ATOM 1600 C CA . VAL A 1 198 ? -16.948 -7.920 24.776 1.00 87.75 198 VAL A CA 1
ATOM 1601 C C . VAL A 1 198 ? -18.374 -8.406 25.051 1.00 87.75 198 VAL A C 1
ATOM 1603 O O . VAL A 1 198 ? -18.954 -8.084 26.092 1.00 87.75 198 VAL A O 1
ATOM 1606 N N . LYS A 1 199 ? -18.946 -9.214 24.146 1.00 88.06 199 LYS A N 1
ATOM 1607 C CA . LYS A 1 199 ? -20.284 -9.792 24.329 1.00 88.06 199 LYS A CA 1
ATOM 1608 C C . LYS A 1 199 ? -20.332 -10.731 25.537 1.00 88.06 199 LYS A C 1
ATOM 1610 O O . LYS A 1 199 ? -21.277 -10.646 26.320 1.00 88.06 199 LYS A O 1
ATOM 1615 N N . ARG A 1 200 ? -19.316 -11.583 25.713 1.00 89.06 200 ARG A N 1
ATOM 1616 C CA . ARG A 1 200 ? -19.175 -12.477 26.874 1.00 89.06 200 ARG A CA 1
ATOM 1617 C C . ARG A 1 200 ? -19.106 -11.690 28.182 1.00 89.06 200 ARG A C 1
ATOM 1619 O O . ARG A 1 200 ? -19.926 -11.935 29.059 1.00 89.06 200 ARG A O 1
ATOM 1626 N N . MET A 1 201 ? -18.236 -10.685 28.275 1.00 87.69 201 MET A N 1
ATOM 1627 C CA . MET A 1 201 ? -18.122 -9.846 29.477 1.00 87.69 201 MET A CA 1
ATOM 1628 C C . MET A 1 201 ? -19.427 -9.108 29.809 1.00 87.69 201 MET A C 1
ATOM 1630 O O . MET A 1 201 ? -19.786 -8.942 30.976 1.00 87.69 201 MET A O 1
ATOM 1634 N N . SER A 1 202 ? -20.157 -8.646 28.788 1.00 88.25 202 SER A N 1
ATOM 1635 C CA . SER A 1 202 ? -21.466 -8.017 28.985 1.00 88.25 202 SER A CA 1
ATOM 1636 C C . SER A 1 202 ? -22.487 -8.995 29.564 1.00 88.25 202 SER A C 1
ATOM 1638 O O . SER A 1 202 ? -23.286 -8.603 30.413 1.00 88.25 202 SER A O 1
ATOM 1640 N N . LEU A 1 203 ? -22.477 -10.248 29.104 1.00 91.19 203 LEU A N 1
ATOM 1641 C CA . LEU A 1 203 ? -23.376 -11.284 29.600 1.00 91.19 203 LEU A CA 1
ATOM 1642 C C . LEU A 1 203 ? -23.020 -11.687 31.035 1.00 91.19 203 LEU A C 1
ATOM 1644 O O . LEU A 1 203 ? -23.907 -11.759 31.877 1.00 91.19 203 LEU A O 1
ATOM 1648 N N . GLU A 1 204 ? -21.733 -11.867 31.336 1.00 91.19 204 GLU A N 1
ATOM 1649 C CA . GLU A 1 204 ? -21.244 -12.179 32.686 1.00 91.19 204 GLU A CA 1
ATOM 1650 C C . GLU A 1 204 ? -21.684 -11.121 33.708 1.00 91.19 204 GLU A C 1
ATOM 1652 O O . GLU A 1 204 ? -22.197 -11.467 34.770 1.00 91.19 204 GLU A O 1
ATOM 1657 N N . ARG A 1 205 ? -21.602 -9.829 33.361 1.00 91.88 205 ARG A N 1
ATOM 1658 C CA . ARG A 1 205 ? -22.116 -8.746 34.220 1.00 91.88 205 ARG A CA 1
ATOM 1659 C C . ARG A 1 205 ? -23.624 -8.824 34.453 1.00 91.88 205 ARG A C 1
ATOM 1661 O O . ARG A 1 205 ? -24.084 -8.515 35.550 1.00 91.88 205 ARG A O 1
ATOM 1668 N N . GLN A 1 206 ? -24.401 -9.197 33.434 1.00 88.81 206 GLN A N 1
ATOM 1669 C CA . GLN A 1 206 ? -25.847 -9.374 33.592 1.00 88.81 206 GLN A CA 1
ATOM 1670 C C . GLN A 1 206 ? -26.159 -10.556 34.508 1.00 88.81 206 GLN A C 1
ATOM 1672 O O . GLN A 1 206 ? -26.996 -10.423 35.398 1.00 88.81 206 GLN A O 1
ATOM 1677 N N . VAL A 1 207 ? -25.464 -11.683 34.331 1.00 94.12 207 VAL A N 1
ATOM 1678 C CA . VAL A 1 207 ? -25.598 -12.857 35.203 1.00 94.12 207 VAL A CA 1
ATOM 1679 C C . VAL A 1 207 ? -25.282 -12.478 36.649 1.00 94.12 207 VAL A C 1
ATOM 1681 O O . VAL A 1 207 ? -26.110 -12.714 37.524 1.00 94.12 207 VAL A O 1
ATOM 1684 N N . GLU A 1 208 ? -24.165 -11.789 36.897 1.00 93.81 208 GLU A N 1
ATOM 1685 C CA . GLU A 1 208 ? -23.787 -11.340 38.244 1.00 93.81 208 GLU A CA 1
ATOM 1686 C C . GLU A 1 208 ? -24.850 -10.415 38.870 1.00 93.81 208 GLU A C 1
ATOM 1688 O O . GLU A 1 208 ? -25.178 -10.525 40.057 1.00 93.81 208 GLU A O 1
ATOM 1693 N N . TYR A 1 209 ? -25.426 -9.508 38.074 1.00 94.38 209 TYR A N 1
ATOM 1694 C CA . TYR A 1 209 ? -26.515 -8.636 38.515 1.00 94.38 209 TYR A CA 1
ATOM 1695 C C . TYR A 1 209 ? -27.764 -9.435 38.915 1.00 94.38 209 TYR A C 1
ATOM 1697 O O . TYR A 1 209 ? -28.319 -9.219 39.998 1.00 94.38 209 TYR A O 1
ATOM 1705 N N . TYR A 1 210 ? -28.195 -10.380 38.076 1.00 94.75 210 TYR A N 1
ATOM 1706 C CA . TYR A 1 210 ? -29.368 -11.204 38.362 1.00 94.75 210 TYR A CA 1
ATOM 1707 C C . TYR A 1 210 ? -29.149 -12.130 39.560 1.00 94.75 210 TYR A C 1
ATOM 1709 O O . TYR A 1 210 ? -30.046 -12.259 40.391 1.00 94.75 210 TYR A O 1
ATOM 1717 N N . GLU A 1 211 ? -27.958 -12.705 39.723 1.00 94.25 211 GLU A N 1
ATOM 1718 C CA . GLU A 1 211 ? -27.612 -13.511 40.898 1.00 94.25 211 GLU A CA 1
ATOM 1719 C C . GLU A 1 211 ? -27.709 -12.709 42.201 1.00 94.25 211 GLU A C 1
ATOM 1721 O O . GLU A 1 211 ? -28.263 -13.195 43.195 1.00 94.25 211 GLU A O 1
ATOM 1726 N N . LYS A 1 212 ? -27.225 -11.457 42.208 1.00 95.50 212 LYS A N 1
ATOM 1727 C CA . LYS A 1 212 ? -27.388 -1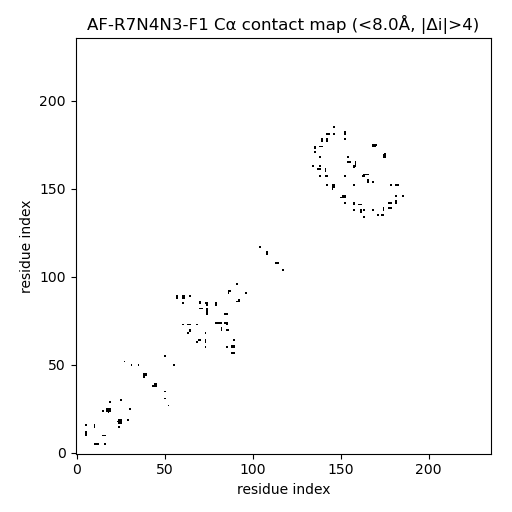0.550 43.358 1.00 95.50 212 LYS A CA 1
ATOM 1728 C C . LYS A 1 212 ? -28.864 -10.288 43.645 1.00 95.50 212 LYS A C 1
ATOM 1730 O O . LYS A 1 212 ? -29.282 -10.400 44.799 1.00 95.50 212 LYS A O 1
ATOM 1735 N N . LYS A 1 213 ? -29.664 -10.015 42.609 1.00 94.56 213 LYS A N 1
ATOM 1736 C CA . LYS A 1 213 ? -31.097 -9.737 42.765 1.00 94.56 213 LYS A CA 1
ATOM 1737 C C . LYS A 1 213 ? -31.876 -10.942 43.293 1.00 94.56 213 LYS A C 1
ATOM 1739 O O . LYS A 1 213 ? -32.704 -10.780 44.186 1.00 94.56 213 LYS A O 1
ATOM 1744 N N . ILE A 1 214 ? -31.581 -12.146 42.802 1.00 96.12 214 ILE A N 1
ATOM 1745 C CA . ILE A 1 214 ? -32.187 -13.391 43.294 1.00 96.12 214 ILE A CA 1
ATOM 1746 C C . ILE A 1 214 ? -31.865 -13.587 44.782 1.00 96.12 214 ILE A C 1
ATOM 1748 O O . ILE A 1 214 ? -32.766 -13.866 45.570 1.00 96.12 214 ILE A O 1
ATOM 1752 N N . LYS A 1 215 ? -30.609 -13.377 45.200 1.00 96.38 215 LYS A N 1
ATOM 1753 C CA . LYS A 1 215 ? -30.209 -13.484 46.616 1.00 96.38 215 LYS A CA 1
ATOM 1754 C C . LYS A 1 215 ? -30.885 -12.459 47.528 1.00 96.38 215 LYS A C 1
ATOM 1756 O O . LYS A 1 215 ? -31.084 -12.744 48.707 1.00 96.38 215 LYS A O 1
ATOM 1761 N N . GLU A 1 216 ? -31.167 -11.254 47.041 1.00 95.62 216 GLU A N 1
ATOM 1762 C CA . GLU A 1 216 ? -31.937 -10.253 47.795 1.00 95.62 216 GLU A CA 1
ATOM 1763 C C . GLU A 1 216 ? -33.390 -10.687 47.968 1.00 95.62 216 GLU A C 1
ATOM 1765 O O . GLU A 1 216 ? -33.880 -10.724 49.093 1.00 95.62 216 GLU A O 1
ATOM 1770 N N . LEU A 1 217 ? -34.045 -11.080 46.872 1.00 95.06 217 LEU A N 1
ATOM 1771 C CA . LEU A 1 217 ? -35.446 -11.503 46.889 1.00 95.06 217 LEU A CA 1
ATOM 1772 C C . LEU A 1 217 ? -35.665 -12.744 47.759 1.00 95.06 217 LEU A C 1
ATOM 1774 O O . LEU A 1 217 ? -36.671 -12.827 48.456 1.00 95.06 217 LEU A O 1
ATOM 1778 N N . LEU A 1 218 ? -34.725 -13.695 47.762 1.00 95.31 218 LEU A N 1
ATOM 1779 C CA . LEU A 1 218 ? -34.788 -14.861 48.649 1.00 95.31 218 LEU A CA 1
ATOM 1780 C C . LEU A 1 218 ? -34.734 -14.453 50.126 1.00 95.31 218 LEU A C 1
ATOM 1782 O O . LEU A 1 218 ? -35.575 -14.898 50.903 1.00 95.31 218 LEU A O 1
ATOM 1786 N N . ARG A 1 219 ? -33.809 -13.557 50.498 1.00 94.88 219 ARG A N 1
ATOM 1787 C CA . ARG A 1 219 ? -33.704 -13.036 51.873 1.00 94.88 219 ARG A CA 1
ATOM 1788 C C . ARG A 1 219 ? -34.957 -12.275 52.302 1.00 94.88 219 ARG A C 1
ATOM 1790 O O . ARG A 1 219 ? -35.425 -12.435 53.426 1.00 94.88 219 ARG A O 1
ATOM 1797 N N . GLU A 1 220 ? -35.507 -11.454 51.413 1.00 94.50 220 GLU A N 1
ATOM 1798 C CA . GLU A 1 220 ? -36.737 -10.705 51.676 1.00 94.50 220 GLU A CA 1
ATOM 1799 C C . GLU A 1 220 ? -37.933 -11.646 51.868 1.00 94.50 220 GLU A C 1
ATOM 1801 O O . GLU A 1 220 ? -38.701 -11.494 52.817 1.00 94.50 220 GLU A O 1
ATOM 1806 N N . ASN A 1 221 ? -38.052 -12.676 51.029 1.00 94.06 221 ASN A N 1
ATOM 1807 C CA . ASN A 1 221 ? -39.117 -13.667 51.132 1.00 94.06 221 ASN A CA 1
ATOM 1808 C C . ASN A 1 221 ? -39.008 -14.492 52.427 1.00 94.06 221 ASN A C 1
ATOM 1810 O O . ASN A 1 221 ? -40.009 -14.683 53.112 1.00 94.06 221 ASN A O 1
ATOM 1814 N N . GLU A 1 222 ? -37.802 -14.912 52.823 1.00 94.94 222 GLU A N 1
ATOM 1815 C CA . GLU A 1 222 ? -37.570 -15.566 54.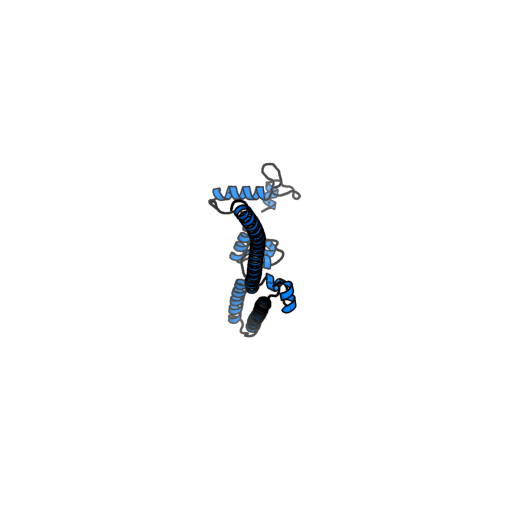121 1.00 94.94 222 GLU A CA 1
ATOM 1816 C C . GLU A 1 222 ? -38.007 -14.676 55.297 1.00 94.94 222 GLU A C 1
ATOM 1818 O O . GLU A 1 222 ? -38.701 -15.141 56.207 1.00 94.94 222 GLU A O 1
ATOM 1823 N N . SER A 1 223 ? -37.670 -13.381 55.257 1.00 92.00 223 SER A N 1
ATOM 1824 C CA . SER A 1 223 ? -38.090 -12.409 56.275 1.00 92.00 223 SER A CA 1
ATOM 1825 C C . SER A 1 223 ? -39.615 -12.265 56.335 1.00 92.00 223 SER A C 1
ATOM 1827 O O . SER A 1 223 ? -40.211 -12.369 57.409 1.00 92.00 223 SER A O 1
ATOM 1829 N N . LEU A 1 224 ? -40.266 -12.090 55.181 1.00 92.38 224 LEU A N 1
ATOM 1830 C CA . LEU A 1 224 ? -41.722 -11.960 55.078 1.00 92.38 224 LEU A CA 1
ATOM 1831 C C . LEU A 1 224 ? -42.451 -13.233 55.525 1.00 92.38 224 LEU A C 1
ATOM 1833 O O . LEU A 1 224 ? -43.504 -13.158 56.162 1.00 92.38 224 LEU A O 1
ATOM 1837 N N . GLN A 1 225 ? -41.910 -14.416 55.231 1.00 92.25 225 GLN A N 1
ATOM 1838 C CA . GLN A 1 225 ? -42.460 -15.682 55.719 1.00 92.25 225 GLN A CA 1
ATOM 1839 C C . GLN A 1 225 ? -42.360 -15.789 57.243 1.00 92.25 225 GLN A C 1
ATOM 1841 O O . GLN A 1 225 ? -43.329 -16.196 57.893 1.00 92.25 225 GLN A O 1
ATOM 1846 N N . ALA A 1 226 ? -41.232 -15.378 57.830 1.00 89.25 226 ALA A N 1
ATOM 1847 C CA . ALA A 1 226 ? -41.052 -15.360 59.278 1.00 89.25 226 ALA A CA 1
ATOM 1848 C C . ALA A 1 226 ? -42.013 -14.379 59.974 1.00 89.25 226 ALA A C 1
ATOM 1850 O O . ALA A 1 226 ? -42.592 -14.712 61.014 1.00 89.25 226 ALA A O 1
ATOM 1851 N N . GLU A 1 227 ? -42.227 -13.190 59.406 1.00 87.44 227 GLU A N 1
ATOM 1852 C CA . GLU A 1 227 ? -43.207 -12.220 59.911 1.00 87.44 227 GLU A CA 1
ATOM 1853 C C . GLU A 1 227 ? -44.643 -12.732 59.794 1.00 87.44 227 GLU A C 1
ATOM 1855 O O . GLU A 1 227 ? -45.387 -12.706 60.776 1.00 87.44 227 GLU A O 1
ATOM 1860 N N . ASN A 1 228 ? -45.023 -13.286 58.642 1.00 85.50 228 ASN A N 1
ATOM 1861 C CA . ASN A 1 228 ? -46.348 -13.874 58.450 1.00 85.50 228 ASN A CA 1
ATOM 1862 C C . ASN A 1 228 ? -46.620 -15.025 59.428 1.00 85.50 228 ASN A C 1
ATOM 1864 O O . ASN A 1 228 ? -47.726 -15.134 59.963 1.00 85.50 228 ASN A O 1
ATOM 1868 N N . ALA A 1 229 ? -45.622 -15.866 59.717 1.00 84.75 229 ALA A N 1
ATOM 1869 C CA . ALA A 1 229 ? -45.742 -16.926 60.716 1.00 84.75 229 ALA A CA 1
ATOM 1870 C C . ALA A 1 229 ? -45.947 -16.369 62.138 1.00 84.75 229 ALA A C 1
ATOM 1872 O O . ALA A 1 229 ? -46.774 -16.893 62.888 1.00 84.75 229 ALA A O 1
ATOM 1873 N N . LYS A 1 230 ? -45.243 -15.290 62.510 1.00 82.69 230 LYS A N 1
ATOM 1874 C CA . LYS A 1 230 ? -45.433 -14.604 63.804 1.00 82.69 230 LYS A CA 1
ATOM 1875 C C . LYS A 1 230 ? -46.823 -13.976 63.919 1.00 82.69 230 LYS A C 1
ATOM 1877 O O . LYS A 1 230 ? -47.467 -14.126 64.955 1.00 82.69 230 LYS A O 1
ATOM 1882 N N . SER A 1 231 ? -47.298 -13.315 62.866 1.00 76.69 231 SER A N 1
ATOM 1883 C CA . SER A 1 231 ? -48.618 -12.676 62.837 1.00 76.69 231 SER A CA 1
ATOM 1884 C C . SER A 1 231 ? -49.756 -13.697 62.904 1.00 76.69 231 SER A C 1
ATOM 1886 O O . SER A 1 231 ? -50.699 -13.507 63.666 1.00 76.69 231 SER A O 1
ATOM 1888 N N . LYS A 1 232 ? -49.641 -14.834 62.203 1.00 74.88 232 LYS A N 1
ATOM 1889 C CA . LYS A 1 232 ? -50.613 -15.938 62.310 1.00 74.88 232 LYS A CA 1
ATOM 1890 C C . LYS A 1 232 ? -50.689 -16.533 63.718 1.00 74.88 232 LYS A C 1
ATOM 1892 O O . LYS A 1 232 ? -51.776 -16.875 64.158 1.00 74.88 232 LYS A O 1
ATOM 1897 N N . ARG A 1 233 ? -49.565 -16.621 64.440 1.00 71.38 233 ARG A N 1
ATOM 1898 C CA . ARG A 1 233 ? -49.538 -17.097 65.838 1.00 71.38 233 ARG A CA 1
ATOM 1899 C C . ARG A 1 233 ? -50.151 -16.118 66.843 1.00 71.38 233 ARG A C 1
ATOM 1901 O O . ARG A 1 233 ? -50.546 -16.556 67.909 1.00 71.38 233 ARG A O 1
ATOM 1908 N N . LYS A 1 234 ? -50.188 -14.815 66.546 1.00 68.25 234 LYS A N 1
ATOM 1909 C CA . LYS A 1 234 ? -50.812 -13.796 67.413 1.00 68.25 234 LYS A CA 1
ATOM 1910 C C . LYS A 1 234 ? -52.326 -13.676 67.228 1.00 68.25 234 LYS A C 1
ATOM 1912 O O . LYS A 1 234 ? -52.992 -13.164 68.117 1.00 68.25 234 LYS A O 1
ATOM 1917 N N . ASN A 1 235 ? -52.832 -14.100 66.073 1.00 56.56 235 ASN A N 1
ATOM 1918 C CA . ASN A 1 235 ? -54.239 -13.976 65.687 1.00 56.56 235 ASN A CA 1
ATOM 1919 C C . ASN A 1 235 ? -55.004 -15.313 65.772 1.00 56.56 235 ASN A C 1
ATOM 1921 O O . ASN A 1 235 ? -56.120 -15.400 65.264 1.00 56.56 235 ASN A O 1
ATOM 1925 N N . SER A 1 236 ? -54.394 -16.340 66.369 1.00 51.22 236 SER A N 1
ATOM 1926 C CA . SER A 1 236 ? -55.000 -17.633 66.708 1.00 51.22 236 SER A CA 1
ATOM 1927 C C . SER A 1 236 ? -55.016 -17.808 68.216 1.00 51.22 236 SER A C 1
ATOM 1929 O O . SER A 1 236 ? -55.851 -18.626 68.654 1.00 51.22 236 SER A O 1
#

Foldseek 3Di:
DQVVLCVVVVPDPPDDSDAPPVRHDQDPVNVQVVVVVVQVVVVHDPPDDDDDVCLVVLVVLLVCVVVVHDLVRNCVVSVHPDSVVSCVSNVPDVVNVVVVVVVVVVVVCVVDPDPPPVVVVVVVVVVVVVVLVVLLVLLLVVLVVCLVVLHQQDLVVSCVVSVDDSVSCVVDPSNVVSSVVSNVVSVVVVVVVVVVVVVVVVVVVVVVVVVVVVVVVVVVVVVVVVVVVVVVVVVD